Protein AF-A0A372DKS6-F1 (afdb_monomer)

Foldseek 3Di:
DAWQDWDQDQVVQVVLCVLCVVVVFDKDKDPHDDPPDPDDDPDDPVCPDDPDDTITIDTPDPVCNVVSNVSCVVVVNDDPPPDPDDDDPDDDDDDDDDDDPPPCVVVVVVVVVVVVVVVVVVVVVVPPPDPPDPDDDPPPPPPAPPQFDFQDLLQVQQVCQVVDAAALPAEEEEDEQNFFDDPVSVVVHDDHNYYYHYNVRDDQDQHKYKYKHRWGAPDPQRWTKIWIWIARGDPGDTDIWMFTWGQDPVGIHTDDID

Structure (mmCIF, N/CA/C/O backbone):
data_AF-A0A372DKS6-F1
#
_entry.id   AF-A0A372DKS6-F1
#
loop_
_atom_site.group_PDB
_atom_site.id
_atom_site.type_symbol
_atom_site.label_atom_id
_atom_site.label_alt_id
_atom_site.label_comp_id
_atom_site.label_asym_id
_atom_site.label_entity_id
_atom_site.label_seq_id
_atom_site.pdbx_PDB_ins_code
_atom_site.Cartn_x
_atom_site.Cartn_y
_atom_site.Cartn_z
_atom_site.occupancy
_atom_site.B_iso_or_equiv
_atom_site.auth_seq_id
_atom_site.auth_comp_id
_atom_site.auth_asym_id
_atom_site.auth_atom_id
_atom_site.pdbx_PDB_model_num
ATOM 1 N N . MET A 1 1 ? -12.957 5.992 45.203 1.00 86.44 1 MET A N 1
ATOM 2 C CA . MET A 1 1 ? -13.257 5.898 43.758 1.00 86.44 1 MET A CA 1
ATOM 3 C C . MET A 1 1 ? -12.811 4.544 43.243 1.00 86.44 1 MET A C 1
ATOM 5 O O . MET A 1 1 ? -11.760 4.070 43.666 1.00 86.44 1 MET A O 1
ATOM 9 N N . ARG A 1 2 ? -13.591 3.900 42.375 1.00 90.94 2 ARG A N 1
ATOM 10 C CA . ARG A 1 2 ? -13.260 2.580 41.811 1.00 90.94 2 ARG A CA 1
ATOM 11 C C . ARG A 1 2 ? -13.420 2.609 40.296 1.00 90.94 2 ARG A C 1
ATOM 13 O O . ARG A 1 2 ? -14.423 3.121 39.806 1.00 90.94 2 ARG A O 1
ATOM 20 N N . GLN A 1 3 ? -12.450 2.055 39.575 1.00 91.75 3 GLN A N 1
ATOM 21 C CA . GLN A 1 3 ? -12.531 1.910 38.125 1.00 91.75 3 GLN A CA 1
ATOM 22 C C . GLN A 1 3 ? -13.618 0.891 37.771 1.00 91.75 3 GLN A C 1
ATOM 24 O O . GLN A 1 3 ? -13.712 -0.179 38.387 1.00 91.75 3 GLN A O 1
ATOM 29 N N . VAL A 1 4 ? -14.449 1.236 36.791 1.00 91.50 4 VAL A N 1
ATOM 30 C CA . VAL A 1 4 ? -15.531 0.367 36.297 1.00 91.50 4 VAL A CA 1
ATOM 31 C C . VAL A 1 4 ? -15.379 0.010 34.826 1.00 91.50 4 VAL A C 1
ATOM 33 O O . VAL A 1 4 ? -15.839 -1.056 34.431 1.00 91.50 4 VAL A O 1
ATOM 36 N N . PHE A 1 5 ? -14.710 0.855 34.040 1.00 92.25 5 PHE A N 1
ATOM 37 C CA . PHE A 1 5 ? -14.512 0.648 32.609 1.00 92.25 5 PHE A CA 1
ATOM 38 C C . PHE A 1 5 ? -13.253 1.384 32.130 1.00 92.25 5 PHE A C 1
ATOM 40 O O . PHE A 1 5 ? -12.990 2.502 32.576 1.00 92.25 5 PHE A O 1
ATOM 47 N N . SER A 1 6 ? -12.488 0.785 31.220 1.00 90.31 6 SER A N 1
ATOM 48 C CA . SER A 1 6 ? -11.415 1.442 30.462 1.00 90.31 6 SER A CA 1
ATOM 49 C C . SER A 1 6 ? -11.492 1.032 29.004 1.00 90.31 6 SER A C 1
ATOM 51 O O . SER A 1 6 ? -11.957 -0.057 28.674 1.00 90.31 6 SER A O 1
ATOM 53 N N . SER A 1 7 ? -11.072 1.932 28.124 1.00 86.38 7 SER A N 1
ATOM 54 C CA . SER A 1 7 ? -11.034 1.666 26.694 1.00 86.38 7 SER A CA 1
ATOM 55 C C . SER A 1 7 ? -9.955 2.524 26.042 1.00 86.38 7 SER A C 1
ATOM 57 O O . SER A 1 7 ? -9.829 3.704 26.379 1.00 86.38 7 SER A O 1
ATOM 59 N N . PRO A 1 8 ? -9.242 1.990 25.035 1.00 83.44 8 PRO A N 1
ATOM 60 C CA . PRO A 1 8 ? -8.267 2.759 24.269 1.00 83.44 8 PRO A CA 1
ATOM 61 C C . PRO A 1 8 ? -8.917 3.885 23.451 1.00 83.44 8 PRO A C 1
ATOM 63 O O . PRO A 1 8 ? -8.227 4.810 23.026 1.00 83.44 8 PRO A O 1
ATOM 66 N N . ARG A 1 9 ? -10.232 3.808 23.200 1.00 83.69 9 ARG A N 1
ATOM 67 C CA . ARG A 1 9 ? -11.019 4.870 22.561 1.00 83.69 9 ARG A CA 1
ATOM 68 C C . ARG A 1 9 ? -11.713 5.717 23.615 1.00 83.69 9 ARG A C 1
ATOM 70 O O . ARG A 1 9 ? -12.542 5.198 24.370 1.00 83.69 9 ARG A O 1
ATOM 77 N N . LEU A 1 10 ? -11.389 7.007 23.633 1.00 87.19 10 LEU A N 1
ATOM 78 C CA . LEU A 1 10 ? -11.923 7.974 24.587 1.00 87.19 10 LEU A CA 1
ATOM 79 C C . LEU A 1 10 ? -13.432 8.177 24.411 1.00 87.19 10 LEU A C 1
ATOM 81 O O . LEU A 1 10 ? -14.148 8.322 25.394 1.00 87.19 10 LEU A O 1
ATOM 85 N N . GLU A 1 11 ? -13.932 8.111 23.181 1.00 88.88 11 GLU A N 1
ATOM 86 C CA . GLU A 1 11 ? -15.350 8.285 22.860 1.00 88.88 11 GLU A CA 1
ATOM 87 C C . GLU A 1 11 ? -16.212 7.224 23.553 1.00 88.88 11 GLU A C 1
ATOM 89 O O . GLU A 1 11 ? -17.315 7.510 24.012 1.00 88.88 11 GLU A O 1
ATOM 94 N N . ASN A 1 12 ? -15.692 5.999 23.682 1.00 91.12 12 ASN A N 1
ATOM 95 C CA . ASN A 1 12 ? -16.377 4.929 24.404 1.00 91.12 12 ASN A CA 1
ATOM 96 C C . ASN A 1 12 ? -16.450 5.245 25.903 1.00 91.12 12 ASN A C 1
ATOM 98 O O . ASN A 1 12 ? -17.491 5.065 26.524 1.00 91.12 12 ASN A O 1
ATOM 102 N N . VAL A 1 13 ? -15.354 5.747 26.478 1.00 92.44 13 VAL A N 1
ATOM 103 C CA . VAL A 1 13 ? -15.269 6.147 27.891 1.00 92.44 13 VAL A CA 1
ATOM 104 C C . VAL A 1 13 ? -16.220 7.312 28.184 1.00 92.44 13 VAL A C 1
ATOM 106 O O . VAL A 1 13 ? -16.908 7.293 29.200 1.00 92.44 13 VAL A O 1
ATOM 109 N N . GLU A 1 14 ? -16.323 8.283 27.274 1.00 92.75 14 GLU A N 1
ATOM 110 C CA . GLU A 1 14 ? -17.268 9.404 27.363 1.00 92.75 14 GLU A CA 1
ATOM 111 C C . GLU A 1 14 ? -18.725 8.926 27.309 1.00 92.75 14 GLU A C 1
ATOM 113 O O . GLU A 1 14 ? -19.521 9.307 28.166 1.00 92.75 14 GLU A O 1
ATOM 118 N N . ARG A 1 15 ? -19.067 8.028 26.374 1.00 94.12 15 ARG A N 1
ATOM 119 C CA . ARG A 1 15 ? -20.415 7.437 26.289 1.00 94.12 15 ARG A CA 1
ATOM 120 C C . ARG A 1 15 ? -20.783 6.647 27.540 1.00 94.12 15 ARG A C 1
ATOM 122 O O . ARG A 1 15 ? -21.906 6.750 28.016 1.00 94.12 15 ARG A O 1
ATOM 129 N N . VAL A 1 16 ? -19.842 5.886 28.098 1.00 94.25 16 VAL A N 1
ATOM 130 C CA . VAL A 1 16 ? -20.065 5.145 29.348 1.00 94.25 16 VAL A CA 1
ATOM 131 C C . VAL A 1 16 ? -20.262 6.093 30.528 1.00 94.25 16 VAL A C 1
ATOM 133 O O . VAL A 1 16 ? -21.147 5.870 31.350 1.00 94.25 16 VAL A O 1
ATOM 136 N N . ALA A 1 17 ? -19.467 7.159 30.617 1.00 94.88 17 ALA A N 1
ATOM 137 C CA . ALA A 1 17 ? -19.634 8.164 31.660 1.00 94.88 17 ALA A CA 1
ATOM 138 C C . ALA A 1 17 ? -20.998 8.863 31.561 1.00 94.88 17 ALA A C 1
ATOM 140 O O . ALA A 1 17 ? -21.645 9.058 32.589 1.00 94.88 17 ALA A O 1
ATOM 141 N N . GLN A 1 18 ? -21.455 9.172 30.343 1.00 95.31 18 GLN A N 1
ATOM 142 C CA . GLN A 1 18 ? -22.788 9.717 30.095 1.00 95.31 18 GLN A CA 1
ATOM 143 C C . GLN A 1 18 ? -23.886 8.737 30.527 1.00 95.31 18 GLN A C 1
ATOM 145 O O . GLN A 1 18 ? -24.752 9.112 31.308 1.00 95.31 18 GLN A O 1
ATOM 150 N N . LEU A 1 19 ? -23.807 7.476 30.099 1.00 95.19 19 LEU A N 1
ATOM 151 C CA . LEU A 1 19 ? -24.778 6.432 30.438 1.00 95.19 19 LEU A CA 1
ATOM 152 C C . LEU A 1 19 ? -24.887 6.198 31.955 1.00 95.19 19 LEU A C 1
ATOM 154 O O . LEU A 1 19 ? -25.979 6.023 32.490 1.00 95.19 19 LEU A O 1
ATOM 158 N N . LEU A 1 20 ? -23.766 6.237 32.677 1.00 95.06 20 LEU A N 1
ATOM 159 C CA . LEU A 1 20 ? -23.776 6.165 34.141 1.00 95.06 20 LEU A CA 1
ATOM 160 C C . LEU A 1 20 ? -24.326 7.451 34.779 1.00 95.06 20 LEU A C 1
ATOM 162 O O . LEU A 1 20 ? -25.026 7.376 35.788 1.00 95.06 20 LEU A O 1
ATOM 166 N N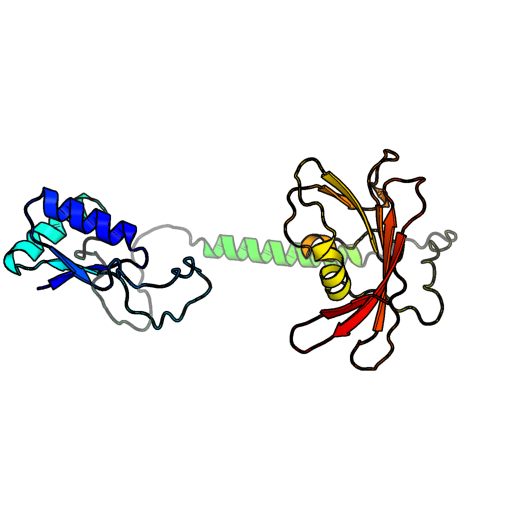 . GLY A 1 21 ? -24.053 8.614 34.185 1.00 95.12 21 GLY A N 1
ATOM 167 C CA . GLY A 1 21 ? -24.598 9.899 34.624 1.00 95.12 21 GLY A CA 1
ATOM 168 C C . GLY A 1 21 ? -26.119 9.985 34.477 1.00 95.12 21 GLY A C 1
ATOM 169 O O . GLY A 1 21 ? -26.790 10.452 35.394 1.00 95.12 21 GLY A O 1
ATOM 170 N N . GLU A 1 22 ? -26.673 9.465 33.380 1.00 95.62 22 GLU A N 1
ATOM 171 C CA . GLU A 1 22 ? -28.122 9.353 33.143 1.00 95.62 22 GLU A CA 1
ATOM 172 C C . GLU A 1 22 ? -28.809 8.466 34.193 1.00 95.62 22 GLU A C 1
ATOM 174 O O . GLU A 1 22 ? -29.936 8.737 34.600 1.00 95.62 22 GLU A O 1
ATOM 179 N N . ALA A 1 23 ? -28.103 7.459 34.711 1.00 93.44 23 ALA A N 1
ATOM 180 C CA . ALA A 1 23 ? -28.559 6.619 35.818 1.00 93.44 23 ALA A CA 1
ATOM 181 C C . ALA A 1 23 ? -28.337 7.239 37.216 1.00 93.44 23 ALA A C 1
ATOM 183 O O . ALA A 1 23 ? -28.533 6.564 38.228 1.00 93.44 23 ALA A O 1
ATOM 184 N N . GLY A 1 24 ? -27.901 8.502 37.295 1.00 94.25 24 GLY A N 1
ATOM 185 C CA . GLY A 1 24 ? -27.661 9.219 38.551 1.00 94.25 24 GLY A CA 1
ATOM 186 C C . GLY A 1 24 ? -26.361 8.842 39.269 1.00 94.25 24 GLY A C 1
ATOM 187 O O . GLY A 1 24 ? -26.180 9.204 40.432 1.00 94.25 24 GLY A O 1
ATOM 188 N N . ILE A 1 25 ? -25.443 8.130 38.608 1.00 95.56 25 ILE A N 1
ATOM 189 C CA . ILE A 1 25 ? -24.174 7.689 39.198 1.00 95.56 25 ILE A CA 1
ATOM 190 C C . ILE A 1 25 ? -23.085 8.721 38.908 1.00 95.56 25 ILE A C 1
ATOM 192 O O . ILE A 1 25 ? -22.762 9.019 37.757 1.00 95.56 25 ILE A O 1
ATOM 196 N N . GLN A 1 26 ? -22.451 9.235 39.963 1.00 94.25 26 GLN A N 1
ATOM 197 C CA . GLN A 1 26 ? -21.369 10.206 39.812 1.00 94.25 26 GLN A CA 1
ATOM 198 C C . GLN A 1 26 ? -20.072 9.535 39.347 1.00 94.25 26 GLN A C 1
ATOM 200 O O . GLN A 1 26 ? -19.512 8.669 40.032 1.00 94.25 26 GLN A O 1
ATOM 205 N N . THR A 1 27 ? -19.551 9.987 38.205 1.00 95.62 27 THR A N 1
ATOM 206 C CA . THR A 1 27 ? -18.338 9.444 37.584 1.00 95.62 27 THR A CA 1
ATOM 207 C C . THR A 1 27 ? -17.251 10.502 37.383 1.00 95.62 27 THR A C 1
ATOM 209 O O . THR A 1 27 ? -17.495 11.707 37.401 1.00 95.62 27 THR A O 1
ATOM 212 N N . ARG A 1 28 ? -16.008 10.044 37.221 1.00 93.31 28 ARG A N 1
ATOM 213 C CA . ARG A 1 28 ? -14.834 10.842 36.857 1.00 93.31 28 ARG A CA 1
ATOM 214 C C . ARG A 1 28 ? -14.065 10.116 35.760 1.00 93.31 28 ARG A C 1
ATOM 216 O O . ARG A 1 28 ? -13.759 8.934 35.904 1.00 93.31 28 ARG A O 1
ATOM 223 N N . ILE A 1 29 ? -13.716 10.837 34.700 1.00 92.62 29 ILE A N 1
ATOM 224 C CA . ILE A 1 29 ? -12.889 10.322 33.606 1.00 92.62 29 ILE A CA 1
ATOM 225 C C . ILE A 1 29 ? -11.421 10.663 33.886 1.00 92.62 29 ILE A C 1
ATOM 227 O O . ILE A 1 29 ? -11.092 11.818 34.157 1.00 92.62 29 ILE A O 1
ATOM 231 N N . THR A 1 30 ? -10.533 9.674 33.806 1.00 90.19 30 THR A N 1
ATOM 232 C CA . THR A 1 30 ? -9.072 9.869 33.806 1.00 90.19 30 THR A CA 1
ATOM 233 C C . THR A 1 30 ? -8.518 9.705 32.398 1.00 90.19 30 THR A C 1
ATOM 235 O O . THR A 1 30 ? -9.065 8.925 31.621 1.00 90.19 30 THR A O 1
ATOM 238 N N . HIS A 1 31 ? -7.438 10.427 32.078 1.00 85.50 31 HIS A N 1
ATOM 239 C CA . HIS A 1 31 ? -6.858 10.493 30.724 1.00 85.50 31 HIS A CA 1
ATOM 240 C C . HIS A 1 31 ? -7.898 10.906 29.658 1.00 85.50 31 HIS A C 1
ATOM 242 O O . HIS A 1 31 ? -7.925 10.394 28.543 1.00 85.50 31 HIS A O 1
ATOM 248 N N . GLY A 1 32 ? -8.790 11.833 30.041 1.00 78.06 32 GLY A N 1
ATOM 249 C CA . GLY A 1 32 ? -9.829 12.403 29.181 1.00 78.06 32 GLY A CA 1
ATOM 250 C C . GLY A 1 32 ? -9.303 13.432 28.173 1.00 78.06 32 GLY A C 1
ATOM 251 O O . GLY A 1 32 ? -8.099 13.543 27.930 1.00 78.06 32 GLY A O 1
ATOM 252 N N . ARG A 1 33 ? -10.197 14.235 27.577 1.00 76.12 33 ARG A N 1
ATOM 253 C CA . ARG A 1 33 ? -9.788 15.328 26.675 1.00 76.12 33 ARG A CA 1
ATOM 254 C C . ARG A 1 33 ? -8.941 16.348 27.442 1.00 76.12 33 ARG A C 1
ATOM 256 O O . ARG A 1 33 ? -9.466 17.139 28.215 1.00 76.12 33 ARG A O 1
ATOM 263 N N . SER A 1 34 ? -7.631 16.347 27.205 1.00 70.94 34 SER A N 1
ATOM 264 C CA . SER A 1 34 ? -6.764 17.444 27.633 1.00 70.94 34 SER A CA 1
ATOM 265 C C . SER A 1 34 ? -6.996 18.658 26.734 1.00 70.94 34 SER A C 1
ATOM 267 O O . SER A 1 34 ? -6.920 18.545 25.511 1.00 70.94 34 SER A O 1
ATOM 269 N N . TYR A 1 35 ? -7.234 19.822 27.343 1.00 65.12 35 TYR A N 1
ATOM 270 C CA . TYR A 1 35 ? -7.362 21.115 26.656 1.00 65.12 35 TYR A CA 1
ATOM 271 C C . TYR A 1 35 ? -6.083 21.519 25.890 1.00 65.12 35 TYR A C 1
ATOM 273 O O . TYR A 1 35 ? -6.145 22.327 24.970 1.00 65.12 35 TYR A O 1
ATOM 281 N N . ARG A 1 36 ? -4.923 20.929 26.225 1.00 57.28 36 ARG A N 1
ATOM 282 C CA . ARG A 1 36 ? -3.628 21.159 25.552 1.00 57.28 36 ARG A CA 1
ATOM 283 C C . ARG A 1 36 ? -3.025 19.892 24.917 1.00 57.28 36 ARG A C 1
ATOM 285 O O . ARG A 1 36 ? -1.809 19.778 24.804 1.00 57.28 36 ARG A O 1
ATOM 292 N N . GLY A 1 37 ? -3.844 18.908 24.548 1.00 59.41 37 GLY A N 1
ATOM 293 C CA . GLY A 1 37 ? -3.362 17.635 24.002 1.00 59.41 37 GLY A CA 1
ATOM 294 C C . GLY A 1 37 ? -3.140 17.680 22.491 1.00 59.41 37 GLY A C 1
ATOM 295 O O . GLY A 1 37 ? -4.085 17.922 21.742 1.00 59.41 37 GLY A O 1
ATOM 296 N N . GLY A 1 38 ? -1.906 17.421 22.054 1.00 55.56 38 GLY A N 1
ATOM 297 C CA . GLY A 1 38 ? -1.536 17.271 20.647 1.00 55.56 38 GLY A CA 1
ATOM 298 C C . GLY A 1 38 ? -2.367 16.220 19.901 1.00 55.56 38 GLY A C 1
ATOM 299 O O . GLY A 1 38 ? -3.037 15.374 20.495 1.00 55.56 38 GLY A O 1
ATOM 300 N N . ARG A 1 39 ? -2.331 16.314 18.566 1.00 56.00 39 ARG A N 1
ATOM 301 C CA . ARG A 1 39 ? -3.010 15.432 17.606 1.00 56.00 39 ARG A CA 1
ATOM 302 C C . ARG A 1 39 ? -2.841 13.966 18.029 1.00 56.00 39 ARG A C 1
ATOM 304 O O . ARG A 1 39 ? -1.739 13.434 17.962 1.00 56.00 39 ARG A O 1
ATOM 311 N N . ARG A 1 40 ? -3.925 13.336 18.491 1.00 62.00 40 ARG A N 1
ATOM 312 C CA . ARG A 1 40 ? -3.901 11.939 18.950 1.00 62.00 40 ARG A CA 1
ATOM 313 C C . ARG A 1 40 ? -3.493 11.065 17.767 1.00 62.00 40 ARG A C 1
ATOM 315 O O . ARG A 1 40 ? -4.058 11.226 16.682 1.00 62.00 40 ARG A O 1
ATOM 322 N N . SER A 1 41 ? -2.507 10.192 17.952 1.00 61.16 41 SER A N 1
ATOM 323 C CA . SER A 1 41 ? -2.159 9.215 16.926 1.00 61.16 41 SER A CA 1
ATOM 324 C C . SER A 1 41 ? -3.376 8.320 16.674 1.00 61.16 41 SER A C 1
ATOM 326 O O . SER A 1 41 ? -4.099 7.935 17.597 1.00 61.16 41 SER A O 1
ATOM 328 N N . ASN A 1 42 ? -3.671 8.051 15.402 1.00 62.06 42 ASN A N 1
ATOM 329 C CA . ASN A 1 42 ? -4.772 7.164 15.045 1.00 62.06 42 ASN A CA 1
ATOM 330 C C . ASN A 1 42 ? -4.515 5.777 15.650 1.00 62.06 42 ASN A C 1
ATOM 332 O O . ASN A 1 42 ? -3.394 5.274 15.600 1.00 62.06 42 ASN A O 1
ATOM 336 N N . PHE A 1 43 ? -5.561 5.165 16.212 1.00 62.50 43 PHE A N 1
ATOM 337 C CA . PHE A 1 43 ? -5.514 3.814 16.770 1.00 62.50 43 PHE A CA 1
ATOM 338 C C . PHE A 1 43 ? -4.909 2.840 15.739 1.00 62.50 43 PHE A C 1
ATOM 340 O O . PHE A 1 43 ? -5.519 2.585 14.702 1.00 62.50 43 PHE A O 1
ATOM 347 N N . SER A 1 44 ? -3.718 2.303 16.019 1.00 59.72 44 SER A N 1
ATOM 348 C CA . SER A 1 44 ? -3.042 1.311 15.177 1.00 59.72 44 SER A CA 1
ATOM 349 C C . SER A 1 44 ? -2.998 -0.036 15.890 1.00 59.72 44 SER A C 1
ATOM 351 O O . SER A 1 44 ? -2.530 -0.128 17.021 1.00 59.72 44 SER A O 1
ATOM 353 N N . TYR A 1 45 ? -3.449 -1.095 15.215 1.00 60.62 45 TYR A N 1
ATOM 354 C CA . TYR A 1 45 ? -3.357 -2.476 15.710 1.00 60.62 45 TYR A CA 1
ATOM 355 C C . TYR A 1 45 ? -1.926 -3.041 15.671 1.00 60.62 45 TYR A C 1
ATOM 357 O O . TYR A 1 45 ? -1.683 -4.114 16.213 1.00 60.62 45 TYR A O 1
ATOM 365 N N . ARG A 1 46 ? -0.976 -2.348 15.021 1.00 59.12 46 ARG A N 1
ATOM 366 C CA . ARG A 1 46 ? 0.428 -2.791 14.921 1.00 59.12 46 ARG A CA 1
ATOM 367 C C . ARG A 1 46 ? 1.294 -2.317 16.091 1.00 59.12 46 ARG A C 1
ATOM 369 O O . ARG A 1 46 ? 2.443 -2.730 16.185 1.00 59.12 46 ARG A O 1
ATOM 376 N N . ASP A 1 47 ? 0.749 -1.470 16.961 1.00 62.16 47 ASP A N 1
ATOM 377 C CA . ASP A 1 47 ? 1.464 -0.885 18.090 1.00 62.16 47 ASP A CA 1
ATOM 378 C C . ASP A 1 47 ? 1.074 -1.613 19.386 1.00 62.16 47 ASP A C 1
ATOM 380 O O . ASP A 1 47 ? 0.128 -1.247 20.086 1.00 62.16 47 ASP A O 1
ATOM 384 N N . ALA A 1 48 ? 1.742 -2.742 19.641 1.00 55.69 48 ALA A N 1
ATOM 385 C CA . ALA A 1 48 ? 1.442 -3.637 20.761 1.00 55.69 48 ALA A CA 1
ATOM 386 C C . ALA A 1 48 ? 2.020 -3.156 22.108 1.00 55.69 48 ALA A C 1
ATOM 388 O O . ALA A 1 48 ? 1.732 -3.755 23.142 1.00 55.69 48 ALA A O 1
ATOM 389 N N . ALA A 1 49 ? 2.816 -2.083 22.115 1.00 55.62 49 ALA A N 1
ATOM 390 C CA . ALA A 1 49 ? 3.473 -1.552 23.305 1.00 55.62 49 ALA A CA 1
ATOM 391 C C . ALA A 1 49 ? 3.020 -0.110 23.565 1.00 55.62 49 ALA A C 1
ATOM 393 O O . ALA A 1 49 ? 3.768 0.847 23.376 1.00 55.62 49 ALA A O 1
ATOM 394 N N . ARG A 1 50 ? 1.766 0.060 24.003 1.00 59.06 50 ARG A N 1
ATOM 395 C CA . ARG A 1 50 ? 1.300 1.372 24.466 1.00 59.06 50 ARG A CA 1
ATOM 396 C C . ARG A 1 50 ? 2.001 1.732 25.774 1.00 59.06 50 ARG A C 1
ATOM 398 O O . ARG A 1 50 ? 1.723 1.138 26.809 1.00 59.06 50 ARG A O 1
ATOM 405 N N . THR A 1 51 ? 2.874 2.733 25.7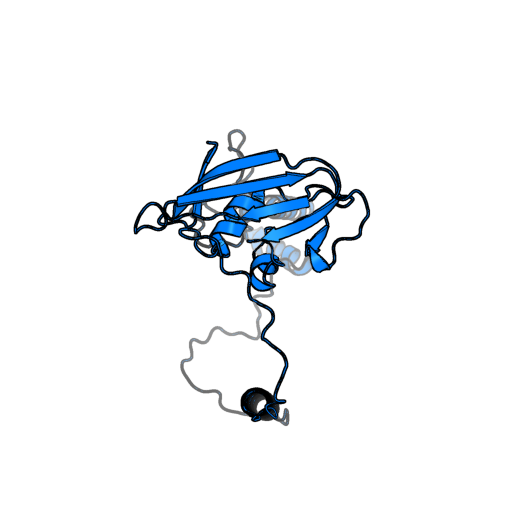22 1.00 61.50 51 THR A N 1
ATOM 406 C CA . THR A 1 51 ? 3.463 3.368 26.916 1.00 61.50 51 THR A CA 1
ATOM 407 C C . THR A 1 51 ? 2.505 4.390 27.547 1.00 61.50 51 THR A C 1
ATOM 409 O O . THR A 1 51 ? 2.676 4.780 28.699 1.00 61.50 51 THR A O 1
ATOM 412 N N . GLU A 1 52 ? 1.477 4.831 26.813 1.00 69.25 52 GLU A N 1
ATOM 413 C CA . GLU A 1 52 ? 0.521 5.831 27.293 1.00 69.25 52 GLU A CA 1
ATOM 414 C C . GLU A 1 52 ? -0.593 5.214 28.161 1.00 69.25 52 GLU A C 1
ATOM 416 O O . GLU A 1 52 ? -1.143 4.167 27.809 1.00 69.25 52 GLU A O 1
ATOM 421 N N . PRO A 1 53 ? -0.973 5.869 29.274 1.00 75.44 53 PRO A N 1
ATOM 422 C CA . PRO A 1 53 ? -2.029 5.381 30.151 1.00 75.44 53 PRO A CA 1
ATOM 423 C C . PRO A 1 53 ? -3.417 5.473 29.497 1.00 75.44 53 PRO A C 1
ATOM 425 O O . PRO A 1 53 ? -3.792 6.497 28.922 1.00 75.44 53 PRO A O 1
ATOM 428 N N . GLU A 1 54 ? -4.206 4.400 29.610 1.00 84.06 54 GLU A N 1
ATOM 429 C CA . GLU A 1 54 ? -5.521 4.310 28.971 1.00 84.06 54 GLU A CA 1
ATOM 430 C C . GLU A 1 54 ? -6.583 5.220 29.629 1.00 84.06 54 GLU A C 1
ATOM 432 O O . GLU A 1 54 ? -6.629 5.367 30.862 1.00 84.06 54 GLU A O 1
ATOM 437 N N . PRO A 1 55 ? -7.497 5.799 28.826 1.00 89.31 55 PRO A N 1
ATOM 438 C CA . PRO A 1 55 ? -8.703 6.441 29.330 1.00 89.31 55 PRO A CA 1
ATOM 439 C C . PRO A 1 55 ? -9.584 5.478 30.131 1.00 89.31 55 PRO A C 1
ATOM 441 O O . PRO A 1 55 ? -9.844 4.342 29.724 1.00 89.31 55 PRO A O 1
ATOM 444 N N . ALA A 1 56 ? -10.084 5.949 31.274 1.00 92.62 56 ALA A N 1
ATOM 445 C CA . ALA A 1 56 ? -10.894 5.134 32.175 1.00 92.62 56 ALA A CA 1
ATOM 446 C C . ALA A 1 56 ? -11.976 5.940 32.903 1.00 92.62 56 ALA A C 1
ATOM 448 O O . ALA A 1 56 ? -11.788 7.117 33.222 1.00 92.62 56 ALA A O 1
ATOM 449 N N . VAL A 1 57 ? -13.097 5.273 33.198 1.00 94.69 57 VAL A N 1
ATOM 450 C CA . VAL A 1 57 ? -14.198 5.792 34.019 1.00 94.69 57 VAL A CA 1
ATOM 451 C C . VAL A 1 57 ? -14.092 5.239 35.435 1.00 94.69 57 VAL A C 1
ATOM 453 O O . VAL A 1 57 ? -14.058 4.023 35.663 1.00 94.69 57 VAL A O 1
ATOM 456 N N . TRP A 1 58 ? -14.108 6.156 36.395 1.00 95.12 58 TRP A N 1
ATOM 457 C CA . TRP A 1 58 ? -14.099 5.880 37.823 1.00 95.12 58 TRP A CA 1
ATOM 458 C C . TRP A 1 58 ? -15.410 6.334 38.440 1.00 95.12 58 TRP A C 1
ATOM 460 O O . TRP A 1 58 ? -15.853 7.455 38.207 1.00 95.12 58 TRP A O 1
ATOM 470 N N . VAL A 1 59 ? -16.007 5.499 39.281 1.00 95.50 59 VAL A N 1
ATOM 471 C CA . VAL A 1 59 ? -17.154 5.907 40.097 1.00 95.50 59 VAL A CA 1
ATOM 472 C C . VAL A 1 59 ? -16.632 6.617 41.342 1.00 95.50 59 VAL A C 1
ATOM 474 O O . VAL A 1 59 ? -15.692 6.133 41.986 1.00 95.50 59 VAL A O 1
ATOM 477 N N . ILE A 1 60 ? -17.202 7.781 41.662 1.00 94.69 60 ILE A N 1
ATOM 478 C CA . ILE A 1 60 ? -16.755 8.612 42.789 1.00 94.69 60 ILE A CA 1
ATOM 479 C C . ILE A 1 60 ? -17.074 7.908 44.112 1.00 94.69 60 ILE A C 1
ATOM 481 O O . ILE A 1 60 ? -16.169 7.657 44.918 1.00 94.69 60 ILE A O 1
ATOM 485 N N . ARG A 1 61 ? -18.348 7.542 44.273 1.00 92.81 61 ARG A N 1
ATOM 486 C CA . ARG A 1 61 ? -18.930 6.840 45.419 1.00 92.81 61 ARG A CA 1
ATOM 487 C C . ARG A 1 61 ? -18.698 5.335 45.291 1.00 92.81 61 ARG A C 1
ATOM 489 O O . ARG A 1 61 ? -18.910 4.754 44.232 1.00 92.81 61 ARG A O 1
ATOM 496 N N . SER A 1 62 ? -18.197 4.688 46.338 1.00 88.56 62 SER A N 1
ATOM 497 C CA . SER A 1 62 ? -17.846 3.259 46.239 1.00 88.56 62 SER A CA 1
ATOM 498 C C . SER A 1 62 ? -19.089 2.365 46.274 1.00 88.56 62 SER A C 1
ATOM 500 O O . SER A 1 62 ? -19.095 1.296 45.672 1.00 88.56 62 SER A O 1
ATOM 502 N N . GLU A 1 63 ? -20.145 2.833 46.933 1.00 92.38 63 GLU A N 1
ATOM 503 C CA . GLU A 1 63 ? -21.462 2.211 47.042 1.00 92.38 63 GLU A CA 1
ATOM 504 C C . GLU A 1 63 ? -22.191 2.082 45.698 1.00 92.38 63 GLU A C 1
ATOM 506 O O . GLU A 1 63 ? -22.939 1.128 45.507 1.00 92.38 63 GLU A O 1
ATOM 511 N N . ASP A 1 64 ? -21.912 2.967 44.737 1.00 94.44 64 ASP A N 1
ATOM 512 C CA . ASP A 1 64 ? -22.547 2.951 43.413 1.00 94.44 64 ASP A CA 1
ATOM 513 C C . ASP A 1 64 ? -21.872 1.953 42.454 1.00 94.44 64 ASP A C 1
ATOM 515 O O . ASP A 1 64 ? -22.368 1.679 41.360 1.00 94.44 64 ASP A O 1
ATOM 519 N N . GLN A 1 65 ? -20.739 1.360 42.847 1.00 91.81 65 GLN A N 1
ATOM 520 C CA . GLN A 1 65 ? -19.980 0.440 42.000 1.00 91.81 65 GLN A CA 1
ATOM 521 C C . GLN A 1 65 ? -20.783 -0.808 41.567 1.00 91.81 65 GLN A C 1
ATOM 523 O O . GLN A 1 65 ? -20.720 -1.156 40.382 1.00 91.81 65 GLN A O 1
ATOM 528 N N . PRO A 1 66 ? -21.538 -1.505 42.444 1.00 92.88 66 PRO A N 1
ATOM 529 C CA . PRO A 1 66 ? -22.331 -2.665 42.036 1.00 92.88 66 PRO A CA 1
ATOM 530 C C . PRO A 1 66 ? -23.457 -2.284 41.070 1.00 92.88 66 PRO A C 1
ATOM 532 O O . PRO A 1 66 ? -23.714 -3.017 40.113 1.00 92.88 66 PRO A O 1
ATOM 535 N N . ALA A 1 67 ? -24.088 -1.124 41.287 1.00 92.50 67 ALA A N 1
ATOM 536 C CA . ALA A 1 67 ? -25.122 -0.587 40.408 1.00 92.50 67 ALA A CA 1
ATOM 537 C C . ALA A 1 67 ? -24.546 -0.238 39.027 1.00 92.50 67 ALA A C 1
ATOM 539 O O . ALA A 1 67 ? -25.076 -0.697 38.017 1.00 92.50 67 ALA A O 1
ATOM 540 N N . ALA A 1 68 ? -23.403 0.454 38.981 1.00 93.56 68 ALA A N 1
ATOM 541 C CA . ALA A 1 68 ? -22.693 0.764 37.742 1.00 93.56 68 ALA A CA 1
ATOM 542 C C . ALA A 1 68 ? -22.326 -0.510 36.965 1.00 93.56 68 ALA A C 1
ATOM 544 O O . ALA A 1 68 ? -22.587 -0.616 35.771 1.00 93.56 68 ALA A O 1
ATOM 545 N N . ARG A 1 69 ? -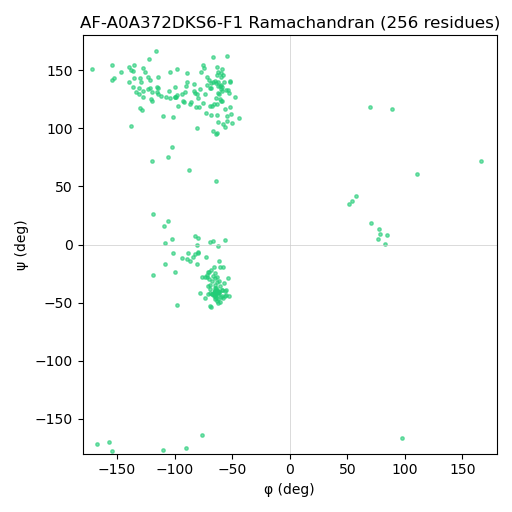21.785 -1.530 37.644 1.00 91.75 69 ARG A N 1
ATOM 546 C CA . ARG A 1 69 ? -21.456 -2.823 37.019 1.00 91.75 69 ARG A CA 1
ATOM 547 C C . ARG A 1 69 ? -22.682 -3.603 36.554 1.00 91.75 69 ARG A C 1
ATOM 549 O O . ARG A 1 69 ? -22.543 -4.443 35.673 1.00 91.75 69 ARG A O 1
ATOM 556 N N . ARG A 1 70 ? -23.851 -3.412 37.168 1.00 92.75 70 ARG A N 1
ATOM 557 C CA . ARG A 1 70 ? -25.107 -4.005 36.690 1.00 92.75 70 ARG A CA 1
ATOM 558 C C . ARG A 1 70 ? -25.527 -3.348 35.382 1.00 92.75 70 ARG A C 1
ATOM 560 O O . ARG A 1 70 ? -25.620 -4.048 34.389 1.00 92.75 70 ARG A O 1
ATOM 567 N N . ILE A 1 71 ? -25.608 -2.021 35.366 1.00 93.62 71 ILE A N 1
ATOM 568 C CA . ILE A 1 71 ? -25.958 -1.241 34.173 1.00 93.62 71 ILE A CA 1
ATOM 569 C C . ILE A 1 71 ? -25.013 -1.559 33.002 1.00 93.62 71 ILE A C 1
ATOM 571 O O . ILE A 1 71 ? -25.459 -1.776 31.881 1.00 93.62 71 ILE A O 1
ATOM 575 N N . LEU A 1 72 ? -23.703 -1.652 33.256 1.00 92.56 72 LEU A N 1
ATOM 576 C CA . LEU A 1 72 ? -22.731 -1.983 32.210 1.00 92.56 72 LEU A CA 1
ATOM 577 C C . LEU A 1 72 ? -22.867 -3.419 31.682 1.00 92.56 72 LEU A C 1
ATOM 579 O O . LEU A 1 72 ? -22.591 -3.652 30.510 1.00 92.56 72 LEU A O 1
ATOM 583 N N . ARG A 1 73 ? -23.296 -4.377 32.513 1.00 90.62 73 ARG A N 1
ATOM 584 C CA . ARG A 1 73 ? -23.610 -5.743 32.059 1.00 90.62 73 ARG A CA 1
ATOM 585 C C . ARG A 1 73 ? -24.888 -5.770 31.230 1.00 90.62 73 ARG A C 1
ATOM 587 O O . ARG A 1 73 ? -24.899 -6.400 30.182 1.00 90.62 73 ARG A O 1
ATOM 594 N N . ASP A 1 74 ? -25.917 -5.049 31.665 1.00 89.12 74 ASP A N 1
ATOM 595 C CA . ASP A 1 74 ? -27.192 -4.952 30.948 1.00 89.12 74 ASP A CA 1
ATOM 596 C C . ASP A 1 74 ? -27.002 -4.296 29.565 1.00 89.12 74 ASP A C 1
ATOM 598 O O . ASP A 1 74 ? -27.653 -4.675 28.596 1.00 89.12 74 ASP A O 1
ATOM 602 N N . ALA A 1 75 ? -26.039 -3.374 29.447 1.00 88.38 75 ALA A N 1
ATOM 603 C CA . ALA A 1 75 ? -25.615 -2.762 28.186 1.00 88.38 75 ALA A CA 1
ATOM 604 C C . ALA A 1 75 ? -24.648 -3.627 27.342 1.00 88.38 75 ALA A C 1
ATOM 606 O O . ALA A 1 75 ? -24.210 -3.184 26.281 1.00 88.38 75 ALA A O 1
ATOM 607 N N . GLY A 1 76 ? -24.266 -4.825 27.804 1.00 88.31 76 GLY A N 1
ATOM 608 C CA . GLY A 1 76 ? -23.330 -5.718 27.105 1.00 88.31 76 GLY A CA 1
ATOM 609 C C . GLY A 1 76 ? -21.870 -5.243 27.086 1.00 88.31 76 GLY A C 1
ATOM 610 O O . GLY A 1 76 ? -21.086 -5.699 26.261 1.00 88.31 76 GLY A O 1
ATOM 611 N N . LEU A 1 77 ? -21.490 -4.315 27.971 1.00 86.44 77 LEU A N 1
ATOM 612 C CA . LEU A 1 77 ? -20.147 -3.717 28.036 1.00 86.44 77 LEU A CA 1
ATOM 613 C C . LEU A 1 77 ? -19.202 -4.423 29.020 1.00 86.44 77 LEU A C 1
ATOM 615 O O . LEU A 1 77 ? -18.004 -4.141 29.027 1.00 86.44 77 LEU A O 1
ATOM 619 N N . LEU A 1 78 ? -19.725 -5.312 29.867 1.00 81.88 78 LEU A N 1
ATOM 620 C CA . LEU A 1 78 ? -18.946 -6.151 30.775 1.00 81.88 78 LEU A CA 1
ATOM 621 C C . LEU A 1 78 ? -19.404 -7.601 30.657 1.00 81.88 78 LEU A C 1
ATOM 623 O O . LEU A 1 78 ? -20.589 -7.884 30.832 1.00 81.88 78 LEU A O 1
ATOM 627 N N . ASP A 1 79 ? -18.454 -8.515 30.474 1.00 58.94 79 ASP A N 1
ATOM 628 C CA . ASP A 1 79 ? -18.724 -9.941 30.622 1.00 58.94 79 ASP A CA 1
ATOM 629 C C . ASP A 1 79 ? -18.995 -10.278 32.090 1.00 58.94 79 ASP A C 1
ATOM 631 O O . ASP A 1 79 ? -18.351 -9.772 33.021 1.00 58.94 79 ASP A O 1
ATOM 635 N N . SER A 1 80 ? -19.984 -11.138 32.325 1.00 52.78 80 SER A N 1
ATOM 636 C CA . SER A 1 80 ? -20.289 -11.614 33.665 1.00 52.78 80 SER A CA 1
ATOM 637 C C . SER A 1 80 ? -19.098 -12.400 34.212 1.00 52.78 80 SER A C 1
ATOM 639 O O . SER A 1 80 ? -18.835 -13.521 33.793 1.00 52.78 80 SER A O 1
ATOM 641 N N . THR A 1 81 ? -18.427 -11.859 35.230 1.00 54.03 81 THR A N 1
ATOM 642 C CA . THR A 1 81 ? -17.346 -12.546 35.964 1.00 54.03 81 THR A CA 1
ATOM 643 C C . THR A 1 81 ? -17.829 -13.756 36.779 1.00 54.03 81 THR A C 1
ATOM 645 O O . THR A 1 81 ? -17.039 -14.390 37.470 1.00 54.03 81 THR A O 1
ATOM 648 N N . ARG A 1 82 ? -19.120 -14.109 36.697 1.00 53.06 82 ARG A N 1
ATOM 649 C CA . ARG A 1 82 ? -19.649 -15.421 37.085 1.00 53.06 82 ARG A CA 1
ATOM 650 C C . ARG A 1 82 ? -19.553 -16.349 35.872 1.00 53.06 82 ARG A C 1
ATOM 652 O O . ARG A 1 82 ? -20.561 -16.744 35.300 1.00 53.06 82 ARG A O 1
ATOM 659 N N . GLY A 1 83 ? -18.323 -16.606 35.447 1.00 44.88 83 GLY A N 1
ATOM 660 C CA . GLY A 1 83 ? -18.039 -17.608 34.435 1.00 44.88 83 GLY A CA 1
ATOM 661 C C . GLY A 1 83 ? -18.098 -19.011 35.037 1.00 44.88 83 GLY A C 1
ATOM 662 O O . GLY A 1 83 ? -17.669 -19.230 36.168 1.00 44.88 83 GLY A O 1
ATOM 663 N N . GLU A 1 84 ? -18.501 -19.970 34.210 1.00 44.53 84 GLU A N 1
ATOM 664 C CA . GLU A 1 84 ? -18.053 -21.372 34.252 1.00 44.53 84 GLU A CA 1
ATOM 665 C C . GLU A 1 84 ? -16.520 -21.524 34.146 1.00 44.53 84 GLU A C 1
ATOM 667 O O . GLU A 1 84 ? -15.982 -22.625 34.126 1.00 44.53 84 GLU A O 1
ATOM 672 N N . THR A 1 85 ? -15.777 -20.426 34.107 1.00 49.03 85 THR A N 1
ATOM 673 C CA . THR A 1 85 ? -14.323 -20.398 34.073 1.00 49.03 85 THR A CA 1
ATOM 674 C C . THR A 1 85 ? -13.800 -19.970 35.436 1.00 49.03 85 THR A C 1
ATOM 676 O O . THR A 1 85 ? -13.362 -18.835 35.638 1.00 49.03 85 THR A O 1
ATOM 679 N N . GLY A 1 86 ? -13.864 -20.900 36.387 1.00 41.50 86 GLY A N 1
ATOM 680 C CA . GLY A 1 86 ? -13.012 -20.851 37.564 1.00 41.50 86 GLY A CA 1
ATOM 681 C C . GLY A 1 86 ? -11.555 -20.876 37.110 1.00 41.50 86 GLY A C 1
ATOM 682 O O . GLY A 1 86 ? -11.130 -21.767 36.378 1.00 41.50 86 GLY A O 1
ATOM 683 N N . TYR A 1 87 ? -10.797 -19.865 37.510 1.00 43.44 87 TYR A N 1
ATOM 684 C CA . TYR A 1 87 ? -9.370 -19.760 37.252 1.00 43.44 87 TYR A CA 1
ATOM 685 C C . TYR A 1 87 ? -8.646 -20.920 37.950 1.00 43.44 87 TYR A C 1
ATOM 687 O O . TYR A 1 87 ? -8.341 -20.851 39.137 1.00 43.44 87 TYR A O 1
ATOM 695 N N . THR A 1 88 ? -8.373 -22.002 37.225 1.00 37.00 88 THR A N 1
ATOM 696 C CA . THR A 1 88 ? -7.423 -23.029 37.656 1.00 37.00 88 THR A CA 1
ATOM 697 C C . THR A 1 88 ? -6.192 -22.949 36.772 1.00 37.00 88 THR A C 1
ATOM 699 O O . THR A 1 88 ? -6.232 -23.321 35.600 1.00 37.00 88 THR A O 1
ATOM 702 N N . PHE A 1 89 ? -5.078 -22.501 37.351 1.00 44.44 89 PHE A N 1
ATOM 703 C CA . PHE A 1 89 ? -3.759 -22.890 36.869 1.00 44.44 89 PHE A CA 1
ATOM 704 C C . PHE A 1 89 ? -3.690 -24.420 36.930 1.00 44.44 89 PHE A C 1
ATOM 706 O O . PHE A 1 89 ? -3.589 -24.997 38.012 1.00 44.44 89 PHE A O 1
ATOM 713 N N . ARG A 1 90 ? -3.802 -25.092 35.781 1.00 36.44 90 ARG A N 1
ATOM 714 C CA . ARG A 1 90 ? -3.548 -26.529 35.683 1.00 36.44 90 ARG A CA 1
ATOM 715 C C . ARG A 1 90 ? -2.765 -26.832 34.418 1.00 36.44 90 ARG A C 1
ATOM 717 O O . ARG A 1 90 ? -3.291 -26.846 33.310 1.00 36.44 90 ARG A O 1
ATOM 724 N N . SER A 1 91 ? -1.477 -27.053 34.627 1.00 42.38 91 SER A N 1
ATOM 725 C CA . SER A 1 91 ? -0.614 -27.827 33.754 1.00 42.38 91 SER A CA 1
ATOM 726 C C . SER A 1 91 ? -1.210 -29.226 33.551 1.00 42.38 91 SER A C 1
ATOM 728 O O . SER A 1 91 ? -1.586 -29.895 34.508 1.00 42.38 91 SER A O 1
ATOM 730 N N . THR A 1 92 ? -1.237 -29.639 32.285 1.00 44.47 92 THR A N 1
ATOM 731 C CA . THR A 1 92 ? -1.290 -31.022 31.792 1.00 44.47 92 THR A CA 1
ATOM 732 C C . THR A 1 92 ? -2.591 -31.826 31.994 1.00 44.47 92 THR A C 1
ATOM 734 O O . THR A 1 92 ? -2.975 -32.215 33.091 1.00 44.47 92 THR A O 1
ATOM 737 N N . GLN A 1 93 ? -3.144 -32.188 30.828 1.00 37.44 93 GLN A N 1
ATOM 738 C CA . GLN A 1 93 ? -4.006 -33.332 30.490 1.00 37.44 93 GLN A CA 1
ATOM 739 C C . GLN A 1 93 ? -5.534 -33.182 30.641 1.00 37.44 93 GLN A C 1
ATOM 741 O O . GLN A 1 93 ? -6.046 -33.070 31.755 1.00 37.44 93 GLN A O 1
ATOM 746 N N . PRO A 1 94 ? -6.301 -33.277 29.531 1.00 39.97 94 PRO A N 1
ATOM 747 C CA . PRO A 1 94 ? -7.746 -33.410 29.607 1.00 39.97 94 PRO A CA 1
ATOM 748 C C . PRO A 1 94 ? -8.108 -34.878 29.879 1.00 39.97 94 PRO A C 1
ATOM 750 O O . PRO A 1 94 ? -7.817 -35.763 29.072 1.00 39.97 94 PRO A O 1
ATOM 753 N N . ALA A 1 95 ? -8.753 -35.133 31.018 1.00 42.56 95 ALA A N 1
ATOM 754 C CA . ALA A 1 95 ? -9.502 -36.361 31.254 1.00 42.56 95 ALA A CA 1
ATOM 755 C C . ALA A 1 95 ? -10.880 -36.238 30.585 1.00 42.56 95 ALA A C 1
ATOM 757 O O . ALA A 1 95 ? -11.570 -35.229 30.720 1.00 42.56 95 ALA A O 1
ATOM 758 N N . ALA A 1 96 ? -11.224 -37.261 29.808 1.00 49.97 96 ALA A N 1
ATOM 759 C CA . ALA A 1 96 ? -12.399 -37.344 28.956 1.00 49.97 96 ALA A CA 1
ATOM 760 C C . ALA A 1 96 ? -13.704 -37.580 29.736 1.00 49.97 96 ALA A C 1
ATOM 762 O O . ALA A 1 96 ? -13.700 -38.273 30.751 1.00 49.97 96 ALA A O 1
ATOM 763 N N . GLY A 1 97 ? -14.829 -37.110 29.177 1.00 45.28 97 GLY A N 1
ATOM 764 C CA . GLY A 1 97 ? -16.155 -37.604 29.560 1.00 45.28 97 GLY A CA 1
ATOM 765 C C . GLY A 1 97 ? -17.358 -36.770 29.102 1.00 45.28 97 GLY A C 1
ATOM 766 O O . GLY A 1 97 ? -18.000 -36.165 29.947 1.00 45.28 97 GLY A O 1
ATOM 767 N N . ALA A 1 98 ? -17.688 -36.768 27.801 1.00 40.62 98 ALA A N 1
ATOM 768 C CA . ALA A 1 98 ? -19.054 -36.606 27.251 1.00 40.62 98 ALA A CA 1
ATOM 769 C C . ALA A 1 98 ? -19.051 -36.874 25.721 1.00 40.62 98 ALA A C 1
ATOM 771 O O . ALA A 1 98 ? -18.008 -36.712 25.084 1.00 40.62 98 ALA A O 1
ATOM 772 N N . PRO A 1 99 ? -20.155 -37.359 25.116 1.00 45.09 99 PRO A N 1
ATOM 773 C CA . PRO A 1 99 ? -20.087 -38.306 24.006 1.00 45.09 99 PRO A CA 1
ATOM 774 C C . PRO A 1 99 ? -20.013 -37.670 22.608 1.00 45.09 99 PRO A C 1
ATOM 776 O O . PRO A 1 99 ? -20.641 -36.664 22.297 1.00 45.09 99 PRO A O 1
ATOM 779 N N . GLY A 1 100 ? -19.309 -38.368 21.714 1.00 50.28 100 GLY A N 1
ATOM 780 C CA . GLY A 1 100 ? -19.779 -38.564 20.342 1.00 50.28 100 GLY A CA 1
ATOM 781 C C . GLY A 1 100 ? -19.509 -37.489 19.291 1.00 50.28 100 GLY A C 1
ATOM 782 O O . GLY A 1 100 ? -19.983 -37.663 18.174 1.00 50.28 100 GLY A O 1
ATOM 783 N N . HIS A 1 101 ? -18.720 -36.443 19.541 1.00 49.16 101 HIS A N 1
ATOM 784 C CA . HIS A 1 101 ? -18.150 -35.698 18.413 1.00 49.16 101 HIS A CA 1
ATOM 785 C C . HIS A 1 101 ? -16.936 -36.467 17.903 1.00 49.16 101 HIS A C 1
ATOM 787 O O . HIS A 1 101 ? -15.862 -36.426 18.502 1.00 49.16 101 HIS A O 1
ATOM 793 N N . LYS A 1 102 ? -17.123 -37.223 16.809 1.00 57.19 102 LYS A N 1
ATOM 794 C CA . LYS A 1 102 ? -16.020 -37.817 16.041 1.00 57.19 102 LYS A CA 1
ATOM 795 C C . LYS A 1 102 ? -15.032 -36.689 15.775 1.00 57.19 102 LYS A C 1
ATOM 797 O O . LYS A 1 102 ? -15.325 -35.792 14.992 1.00 57.19 102 LYS A O 1
ATOM 802 N N . SER A 1 103 ? -13.925 -36.705 16.516 1.00 58.44 103 SER A N 1
ATOM 803 C CA . SER A 1 103 ? -12.971 -35.607 16.553 1.00 58.44 103 SER A CA 1
ATOM 804 C C . SER A 1 103 ? -12.654 -35.164 15.122 1.00 58.44 103 SER A C 1
ATOM 806 O O . SER A 1 103 ? -12.248 -36.013 14.311 1.00 58.44 103 SER A O 1
ATOM 808 N N . PRO A 1 104 ? -12.796 -33.864 14.792 1.00 60.94 104 PRO A N 1
ATOM 809 C CA . PRO A 1 104 ? -12.454 -33.354 13.470 1.00 60.94 104 PRO A CA 1
ATOM 810 C C . PRO A 1 104 ? -10.962 -33.537 13.181 1.00 60.94 104 PRO A C 1
ATOM 812 O O . PRO A 1 104 ? -10.516 -33.228 12.089 1.00 60.94 104 PRO A O 1
ATOM 815 N N . PHE A 1 105 ? -10.181 -34.086 14.116 1.00 74.19 105 PHE A N 1
ATOM 816 C CA . PHE A 1 105 ? -8.823 -34.542 13.896 1.00 74.19 105 PHE A CA 1
ATOM 817 C C . PHE A 1 105 ? -8.708 -35.576 12.772 1.00 74.19 105 PHE A C 1
ATOM 819 O O . PHE A 1 105 ? -7.786 -35.468 11.975 1.00 74.19 105 PHE A O 1
ATOM 826 N N . ARG A 1 106 ? -9.646 -36.530 12.633 1.00 75.06 106 ARG A N 1
ATOM 827 C CA . ARG A 1 106 ? -9.593 -37.491 11.510 1.00 75.06 106 ARG A CA 1
ATOM 828 C C . ARG A 1 106 ? -9.886 -36.818 10.172 1.00 75.06 106 ARG A C 1
ATOM 830 O O . ARG A 1 106 ? -9.221 -37.128 9.194 1.00 75.06 106 ARG A O 1
ATOM 837 N N . LEU A 1 107 ? -10.829 -35.871 10.151 1.00 81.56 107 LEU A N 1
ATOM 838 C CA . LEU A 1 107 ? -11.142 -35.065 8.968 1.00 81.56 107 LEU A CA 1
ATOM 839 C C . LEU A 1 107 ? -9.982 -34.129 8.611 1.00 81.56 107 LEU A C 1
ATOM 841 O O . LEU A 1 107 ? -9.606 -34.034 7.453 1.00 81.56 107 LEU A O 1
ATOM 845 N N . LYS A 1 108 ? -9.370 -33.488 9.609 1.00 80.56 108 LYS A N 1
ATOM 846 C CA . LYS A 1 108 ? -8.204 -32.615 9.458 1.00 80.56 108 LYS A CA 1
ATOM 847 C C . LYS A 1 108 ? -6.983 -33.398 8.982 1.00 80.56 108 LYS A C 1
ATOM 849 O O . LYS A 1 108 ? -6.260 -32.905 8.128 1.00 80.56 108 LYS A O 1
ATOM 854 N N . LEU A 1 109 ? -6.777 -34.618 9.478 1.00 89.50 109 LEU A N 1
ATOM 855 C CA . LEU A 1 109 ? -5.700 -35.496 9.023 1.00 89.50 109 LEU A CA 1
ATOM 856 C C . LEU A 1 109 ? -5.942 -35.986 7.589 1.00 89.50 109 LEU A C 1
ATOM 858 O O . LEU A 1 109 ? -5.016 -35.958 6.789 1.00 89.50 109 LEU A O 1
ATOM 862 N N . TRP A 1 110 ? -7.180 -36.353 7.240 1.00 91.62 110 TRP A N 1
ATOM 863 C CA . TRP A 1 110 ? -7.556 -36.686 5.861 1.00 91.62 110 TRP A CA 1
ATOM 864 C C . TRP A 1 110 ? -7.389 -35.503 4.910 1.00 91.62 110 TRP A C 1
ATOM 866 O O . TRP A 1 110 ? -6.888 -35.679 3.807 1.00 91.62 110 TRP A O 1
ATOM 876 N N . LEU A 1 111 ? -7.758 -34.299 5.347 1.00 91.44 111 LEU A N 1
ATOM 877 C CA . LEU A 1 111 ? -7.601 -33.075 4.571 1.00 91.44 111 LEU A CA 1
ATOM 878 C C . LEU A 1 111 ? -6.120 -32.743 4.358 1.00 91.44 111 LEU A C 1
ATOM 880 O O . LEU A 1 111 ? -5.717 -32.447 3.240 1.00 91.44 111 LEU A O 1
ATOM 884 N N . LEU A 1 112 ? -5.292 -32.851 5.401 1.00 92.06 112 LEU A N 1
ATOM 885 C CA . LEU A 1 112 ? -3.845 -32.660 5.283 1.00 92.06 112 LEU A CA 1
ATOM 886 C C . LEU A 1 112 ? -3.209 -33.712 4.369 1.00 92.06 112 LEU A C 1
ATOM 888 O O . LEU A 1 112 ? -2.381 -33.364 3.534 1.00 92.06 112 LEU A O 1
ATOM 892 N N . LEU A 1 113 ? -3.628 -34.975 4.471 1.00 94.38 113 LEU A N 1
ATOM 893 C CA . LEU A 1 113 ? -3.145 -36.041 3.597 1.00 94.38 113 LEU A CA 1
ATOM 894 C C . LEU A 1 113 ? -3.578 -35.808 2.144 1.00 94.38 113 LEU A C 1
ATOM 896 O O . LEU A 1 113 ? -2.760 -35.957 1.244 1.00 94.38 113 LEU A O 1
ATOM 900 N N . ALA A 1 114 ? -4.813 -35.358 1.909 1.00 92.88 114 ALA A N 1
ATOM 901 C CA . ALA A 1 114 ? -5.292 -34.983 0.582 1.00 92.88 114 ALA A CA 1
ATOM 902 C C . ALA A 1 114 ? -4.492 -33.814 -0.014 1.00 92.88 114 ALA A C 1
ATOM 904 O O . ALA A 1 114 ? -4.142 -33.861 -1.189 1.00 92.88 114 ALA A O 1
ATOM 905 N N . VAL A 1 115 ? -4.139 -32.803 0.789 1.00 93.69 115 VAL A N 1
ATOM 906 C CA . VAL A 1 115 ? -3.279 -31.688 0.355 1.00 93.69 115 VAL A CA 1
ATOM 907 C C . VAL A 1 115 ? -1.872 -32.179 0.011 1.00 93.69 115 VAL A C 1
ATOM 909 O O . VAL A 1 115 ? -1.345 -31.815 -1.035 1.00 93.69 115 VAL A O 1
ATOM 912 N N . VAL A 1 116 ? -1.274 -33.041 0.838 1.00 94.50 116 VAL A N 1
ATOM 913 C CA . VAL A 1 116 ? 0.052 -33.620 0.559 1.00 94.50 116 VAL A CA 1
ATOM 914 C C . VAL A 1 116 ? 0.029 -34.464 -0.716 1.00 94.50 116 VAL A C 1
ATOM 916 O O . VAL A 1 116 ? 0.920 -34.324 -1.548 1.00 94.50 116 VAL A O 1
ATOM 919 N N . VAL A 1 117 ? -1.001 -35.292 -0.912 1.00 93.88 117 VAL A N 1
ATOM 920 C CA . VAL A 1 117 ? -1.172 -36.088 -2.136 1.00 93.88 117 VAL A CA 1
ATOM 921 C C . VAL A 1 117 ? -1.389 -35.187 -3.349 1.00 93.88 117 VAL A C 1
ATOM 923 O O . VAL A 1 117 ? -0.789 -35.445 -4.384 1.00 93.88 117 VAL A O 1
ATOM 926 N N . ALA A 1 118 ? -2.171 -34.111 -3.235 1.00 89.00 118 ALA A N 1
ATOM 927 C CA . ALA A 1 118 ? -2.371 -33.152 -4.320 1.00 89.00 118 ALA A CA 1
ATOM 928 C C . ALA A 1 118 ? -1.069 -32.428 -4.700 1.00 89.00 118 ALA A C 1
ATOM 930 O O . ALA A 1 118 ? -0.782 -32.284 -5.885 1.00 89.00 118 ALA A O 1
ATOM 931 N N . ILE A 1 119 ? -0.251 -32.033 -3.718 1.00 90.75 119 ILE A N 1
ATOM 932 C CA . ILE A 1 119 ? 1.075 -31.442 -3.959 1.00 90.75 119 ILE A CA 1
ATOM 933 C C . ILE A 1 119 ? 2.007 -32.469 -4.611 1.00 90.75 119 ILE A C 1
ATOM 935 O O . ILE A 1 119 ? 2.691 -32.138 -5.575 1.00 90.75 119 ILE A O 1
ATOM 939 N N . ALA A 1 120 ? 2.017 -33.717 -4.136 1.00 87.50 120 ALA A N 1
ATOM 940 C CA . ALA A 1 120 ? 2.821 -34.780 -4.730 1.00 87.50 120 ALA A CA 1
ATOM 941 C C . ALA A 1 120 ? 2.392 -35.070 -6.177 1.00 87.50 120 ALA A C 1
ATOM 943 O O . ALA A 1 120 ? 3.239 -35.104 -7.061 1.00 87.50 120 ALA A O 1
ATOM 944 N N . LEU A 1 121 ? 1.090 -35.201 -6.453 1.00 85.50 121 LEU A N 1
ATOM 945 C CA . LEU A 1 121 ? 0.575 -35.398 -7.811 1.00 85.50 121 LEU A CA 1
ATOM 946 C C . LEU A 1 121 ? 0.877 -34.202 -8.715 1.00 85.50 121 LEU A C 1
ATOM 948 O O . LEU A 1 121 ? 1.248 -34.407 -9.866 1.00 85.50 121 LEU A O 1
ATOM 952 N N . ALA A 1 122 ? 0.770 -32.975 -8.200 1.00 77.94 122 ALA A N 1
ATOM 953 C CA . ALA A 1 122 ? 1.152 -31.776 -8.934 1.00 77.94 122 ALA A CA 1
ATOM 954 C C . ALA A 1 122 ? 2.641 -31.823 -9.295 1.00 77.94 122 ALA A C 1
ATOM 956 O O . ALA A 1 122 ? 2.981 -31.691 -10.465 1.00 77.94 122 ALA A O 1
ATOM 957 N N . LEU A 1 123 ? 3.525 -32.116 -8.338 1.00 79.88 123 LEU A N 1
ATOM 958 C CA . LEU A 1 123 ? 4.961 -32.248 -8.593 1.00 79.88 123 LEU A CA 1
ATOM 959 C C . LEU A 1 123 ? 5.276 -33.377 -9.587 1.00 79.88 123 LEU A C 1
ATOM 961 O O . LEU A 1 123 ? 6.072 -33.162 -10.492 1.00 79.88 123 LEU A O 1
ATOM 965 N N . LEU A 1 124 ? 4.625 -34.542 -9.489 1.00 76.69 124 LEU A N 1
ATOM 966 C CA . LEU A 1 124 ? 4.820 -35.636 -10.449 1.00 76.69 124 LEU A CA 1
ATOM 967 C C . LEU A 1 124 ? 4.256 -35.312 -11.842 1.00 76.69 124 LEU A C 1
ATOM 969 O O . LEU A 1 124 ? 4.865 -35.687 -12.840 1.00 76.69 124 LEU A O 1
ATOM 973 N N . SER A 1 125 ? 3.142 -34.582 -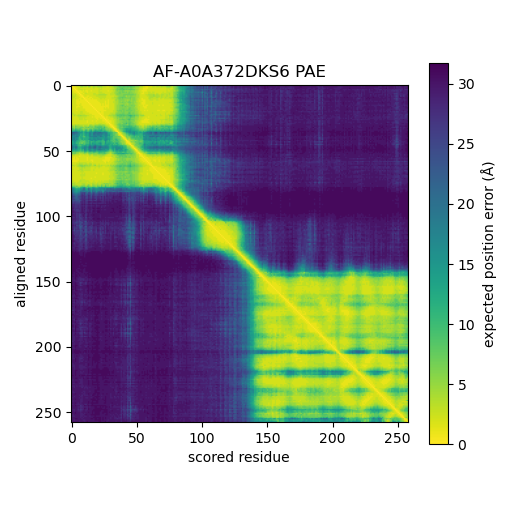11.938 1.00 70.88 125 SER A N 1
ATOM 974 C CA . SER A 1 125 ? 2.578 -34.141 -13.224 1.00 70.88 125 SER A CA 1
ATOM 975 C C . SER A 1 125 ? 3.451 -33.107 -13.942 1.00 70.88 125 SER A C 1
ATOM 977 O O . SER A 1 125 ? 3.386 -32.991 -15.161 1.00 70.88 125 SER A O 1
ATOM 979 N N . GLN A 1 126 ? 4.318 -32.412 -13.201 1.00 60.97 126 GLN A N 1
ATOM 980 C CA . GLN A 1 126 ? 5.295 -31.464 -13.746 1.00 60.97 126 GLN A CA 1
ATOM 981 C C . GLN A 1 126 ? 6.577 -32.174 -14.229 1.00 60.97 126 GLN A C 1
ATOM 983 O O . GLN A 1 126 ? 7.392 -31.559 -14.909 1.00 60.97 126 GLN A O 1
ATOM 988 N N . VAL A 1 127 ? 6.755 -33.466 -13.904 1.00 58.69 127 VAL A N 1
ATOM 989 C CA . VAL A 1 127 ? 7.904 -34.310 -14.310 1.00 58.69 127 VAL A CA 1
ATOM 990 C C . VAL A 1 127 ? 7.502 -35.318 -15.401 1.00 58.69 127 VAL A C 1
ATOM 992 O O . VAL A 1 127 ? 8.182 -36.311 -15.649 1.00 58.69 127 VAL A O 1
ATOM 995 N N . GLY A 1 128 ? 6.404 -35.066 -16.116 1.00 48.78 128 GLY A N 1
ATOM 996 C CA . GLY A 1 128 ? 6.158 -35.761 -17.376 1.00 48.78 128 GLY A CA 1
ATOM 997 C C . GLY A 1 128 ? 7.252 -35.389 -18.387 1.00 48.78 128 GLY A C 1
ATOM 998 O O . GLY A 1 128 ? 7.449 -34.195 -18.627 1.00 48.78 128 GLY A O 1
ATOM 999 N N . PRO A 1 129 ? 7.965 -36.350 -19.006 1.00 50.06 129 PRO A N 1
ATOM 1000 C CA . PRO A 1 129 ? 8.786 -36.048 -20.164 1.00 50.06 129 PRO A CA 1
ATOM 1001 C C . PRO A 1 129 ? 7.821 -35.659 -21.282 1.00 50.06 129 PRO A C 1
ATOM 1003 O O . PRO A 1 129 ? 7.202 -36.512 -21.918 1.00 50.06 129 PRO A O 1
ATOM 1006 N N . GLY A 1 130 ? 7.628 -34.353 -21.471 1.00 47.75 130 GLY A N 1
ATOM 1007 C CA . GLY A 1 130 ? 6.917 -33.849 -22.634 1.00 47.75 130 GLY A CA 1
ATOM 1008 C C . GLY A 1 130 ? 7.586 -34.429 -23.883 1.00 47.75 130 GLY A C 1
ATOM 1009 O O . GLY A 1 130 ? 8.820 -34.432 -23.947 1.00 47.75 130 GLY A O 1
ATOM 1010 N N . PRO A 1 131 ? 6.827 -34.967 -24.854 1.00 48.56 131 PRO A N 1
ATOM 1011 C CA . PRO A 1 131 ? 7.415 -35.408 -26.104 1.00 48.56 131 PRO A CA 1
ATOM 1012 C C . PRO A 1 131 ? 8.148 -34.215 -26.712 1.00 48.56 131 PRO A C 1
ATOM 1014 O O . PRO A 1 131 ? 7.545 -33.182 -27.007 1.00 48.56 131 PRO A O 1
ATOM 1017 N N . VAL A 1 132 ? 9.467 -34.350 -26.850 1.00 53.19 132 VAL A N 1
ATOM 1018 C CA . VAL A 1 132 ? 10.292 -33.413 -27.604 1.00 53.19 132 VAL A CA 1
ATOM 1019 C C . VAL A 1 132 ? 9.820 -33.516 -29.047 1.00 53.19 132 VAL A C 1
ATOM 1021 O O . VAL A 1 132 ? 10.221 -34.410 -29.788 1.00 53.19 132 VAL A O 1
ATOM 1024 N N . ALA A 1 133 ? 8.909 -32.625 -29.424 1.00 46.06 133 ALA A N 1
ATOM 1025 C CA . ALA A 1 133 ? 8.642 -32.329 -30.814 1.00 46.06 133 ALA A CA 1
ATOM 1026 C C . ALA A 1 133 ? 9.936 -31.735 -31.399 1.00 46.06 133 ALA A C 1
ATOM 1028 O O . ALA A 1 133 ? 10.431 -30.728 -30.881 1.00 46.06 133 ALA A O 1
ATOM 1029 N N . PRO A 1 134 ? 10.532 -32.339 -32.437 1.00 54.06 134 PRO A N 1
ATOM 1030 C CA . PRO A 1 134 ? 11.641 -31.715 -33.127 1.00 54.06 134 PRO A CA 1
ATOM 1031 C C . PRO A 1 134 ? 11.085 -30.553 -33.955 1.00 54.06 134 PRO A C 1
ATOM 1033 O O . PRO A 1 134 ? 10.346 -30.766 -34.911 1.00 54.06 134 PRO A O 1
ATOM 1036 N N . GLY A 1 135 ? 11.448 -29.325 -33.582 1.00 56.03 135 GLY A N 1
ATOM 1037 C CA . GLY A 1 135 ? 11.281 -28.159 -34.450 1.00 56.03 135 GLY A CA 1
ATOM 1038 C C . GLY A 1 135 ? 10.220 -27.144 -34.029 1.00 56.03 135 GLY A C 1
ATOM 1039 O O . GLY A 1 135 ? 9.350 -26.814 -34.824 1.00 56.03 135 GLY A O 1
ATOM 1040 N N . THR A 1 136 ? 10.373 -26.552 -32.846 1.00 46.81 136 THR A N 1
ATOM 1041 C CA . THR A 1 136 ? 10.000 -25.142 -32.653 1.00 46.81 136 THR A CA 1
ATOM 1042 C C . THR A 1 136 ? 11.196 -24.464 -31.990 1.00 46.81 136 THR A C 1
ATOM 1044 O O . THR A 1 136 ? 11.587 -24.899 -30.904 1.00 46.81 136 THR A O 1
ATOM 1047 N N . PRO A 1 137 ? 11.849 -23.466 -32.617 1.00 49.94 137 PRO A N 1
ATOM 1048 C CA . PRO A 1 137 ? 12.869 -22.697 -31.918 1.00 49.94 137 PRO A CA 1
ATOM 1049 C C . PRO A 1 137 ? 12.230 -22.078 -30.664 1.00 49.94 137 PRO A C 1
ATOM 1051 O O . PRO A 1 137 ? 11.070 -21.660 -30.731 1.00 49.94 137 PRO A O 1
ATOM 1054 N N . PRO A 1 138 ? 12.930 -22.038 -29.515 1.00 50.81 138 PRO A N 1
ATOM 1055 C CA . PRO A 1 138 ? 12.418 -21.336 -28.345 1.00 50.81 138 PRO A CA 1
ATOM 1056 C C . PRO A 1 138 ? 12.036 -19.910 -28.765 1.00 50.81 138 PRO A C 1
ATOM 1058 O O . PRO A 1 138 ? 12.778 -19.323 -29.565 1.00 50.81 138 PRO A O 1
ATOM 1061 N N . PRO A 1 139 ? 10.924 -19.329 -28.264 1.00 49.94 139 PRO A N 1
ATOM 1062 C CA . PRO A 1 139 ? 10.761 -17.890 -28.365 1.00 49.94 139 PRO A CA 1
ATOM 1063 C C . PRO A 1 139 ? 12.041 -17.307 -27.785 1.00 49.94 139 PRO A C 1
ATOM 1065 O O . PRO A 1 139 ? 12.423 -17.621 -26.656 1.00 49.94 139 PRO A O 1
ATOM 1068 N N . THR A 1 140 ? 12.776 -16.581 -28.620 1.00 44.44 140 THR A N 1
ATOM 1069 C CA . THR A 1 140 ? 13.978 -15.881 -28.211 1.00 44.44 140 THR A CA 1
ATOM 1070 C C . THR A 1 140 ? 13.549 -14.983 -27.063 1.00 44.44 140 THR A C 1
ATOM 1072 O O . THR A 1 140 ? 12.916 -13.958 -27.296 1.00 44.44 140 THR A O 1
ATOM 1075 N N . ALA A 1 141 ? 13.822 -15.394 -25.821 1.00 51.53 141 ALA A N 1
ATOM 1076 C CA . ALA A 1 141 ? 13.858 -14.466 -24.710 1.00 51.53 141 ALA A CA 1
ATOM 1077 C C . ALA A 1 141 ? 14.850 -13.410 -25.175 1.00 51.53 141 ALA A C 1
ATOM 1079 O O . ALA A 1 141 ? 16.028 -13.725 -25.365 1.00 51.53 141 ALA A O 1
ATOM 1080 N N . ALA A 1 142 ? 14.339 -12.234 -25.539 1.00 55.19 142 ALA A N 1
ATOM 1081 C CA . ALA A 1 142 ? 15.166 -11.158 -26.035 1.00 55.19 142 ALA A CA 1
ATOM 1082 C C . ALA A 1 142 ? 16.234 -10.940 -24.966 1.00 55.19 142 ALA A C 1
ATOM 1084 O O . ALA A 1 142 ? 15.921 -10.581 -23.831 1.00 55.19 142 ALA A O 1
ATOM 1085 N N . ALA A 1 143 ? 17.476 -11.297 -25.293 1.00 61.41 143 ALA A N 1
ATOM 1086 C CA . ALA A 1 143 ? 18.569 -11.152 -24.360 1.00 61.41 143 ALA A CA 1
ATOM 1087 C C . ALA A 1 143 ? 18.646 -9.666 -24.016 1.00 61.41 143 ALA A C 1
ATOM 1089 O O . ALA A 1 143 ? 18.732 -8.829 -24.919 1.00 61.41 143 ALA A O 1
ATOM 1090 N N . LEU A 1 144 ? 18.556 -9.347 -22.722 1.00 69.88 144 LEU A N 1
ATOM 1091 C CA . LEU A 1 144 ? 18.724 -7.978 -22.256 1.00 69.88 144 LEU A CA 1
ATOM 1092 C C . LEU A 1 144 ? 20.046 -7.430 -22.820 1.00 69.88 144 LEU A C 1
ATOM 1094 O O . LEU A 1 144 ? 21.035 -8.171 -22.902 1.00 69.88 144 LEU A O 1
ATOM 1098 N N . PRO A 1 145 ? 20.077 -6.159 -23.248 1.00 74.06 145 PRO A N 1
ATOM 1099 C CA . PRO A 1 145 ? 21.277 -5.579 -23.827 1.00 74.06 145 PRO A CA 1
ATOM 1100 C C . PRO A 1 145 ? 22.446 -5.643 -22.835 1.00 74.06 145 PRO A C 1
ATOM 1102 O O . PRO A 1 145 ? 22.263 -5.621 -21.617 1.00 74.06 145 PRO A O 1
ATOM 1105 N N . ALA A 1 146 ? 23.673 -5.720 -23.355 1.00 73.00 146 ALA A N 1
ATOM 1106 C CA . ALA A 1 146 ? 24.864 -5.880 -22.527 1.00 73.00 146 ALA A CA 1
ATOM 1107 C C . ALA A 1 146 ? 24.949 -4.808 -21.416 1.00 73.00 146 ALA A C 1
ATOM 1109 O O . ALA A 1 146 ? 24.790 -3.601 -21.648 1.00 73.00 146 ALA A O 1
ATOM 1110 N N . GLY A 1 147 ? 25.185 -5.267 -20.185 1.00 76.25 147 GLY A N 1
ATOM 1111 C CA . GLY A 1 147 ? 25.249 -4.418 -18.993 1.00 76.25 147 GLY A CA 1
ATOM 1112 C C . GLY A 1 147 ? 23.892 -3.980 -18.429 1.00 76.25 147 GLY A C 1
ATOM 1113 O O . GLY A 1 147 ? 23.883 -3.112 -17.558 1.00 76.25 147 GLY A O 1
ATOM 1114 N N . VAL A 1 148 ? 22.775 -4.527 -18.922 1.00 84.88 148 VAL A N 1
ATOM 1115 C CA . VAL A 1 148 ? 21.454 -4.427 -18.284 1.00 84.88 148 VAL A CA 1
ATOM 1116 C C . VAL A 1 148 ? 21.189 -5.697 -17.484 1.00 84.88 148 VAL A C 1
ATOM 1118 O O . VAL A 1 148 ? 21.340 -6.812 -17.985 1.00 84.88 148 VAL A O 1
ATOM 1121 N N . SER A 1 149 ? 20.816 -5.509 -16.226 1.00 86.44 149 SER A N 1
ATOM 1122 C CA . SER A 1 149 ? 20.420 -6.565 -15.303 1.00 86.44 149 SER A CA 1
ATOM 1123 C C . SER A 1 149 ? 18.894 -6.662 -15.252 1.00 86.44 149 SER A C 1
ATOM 1125 O O . SER A 1 149 ? 18.226 -5.643 -15.422 1.00 86.44 149 SER A O 1
ATOM 1127 N N . PRO A 1 150 ? 18.326 -7.849 -14.976 1.00 88.69 150 PRO A N 1
ATOM 1128 C CA . PRO A 1 150 ? 16.887 -7.979 -14.770 1.00 88.69 150 PRO A CA 1
ATOM 1129 C C . PRO A 1 150 ? 16.451 -7.110 -13.590 1.00 88.69 150 PRO A C 1
ATOM 1131 O O . PRO A 1 150 ? 17.100 -7.120 -12.536 1.00 88.69 150 PRO A O 1
ATOM 1134 N N . THR A 1 151 ? 15.365 -6.363 -13.762 1.00 89.75 151 THR A N 1
ATOM 1135 C CA . THR A 1 151 ? 14.842 -5.472 -12.727 1.00 89.75 151 THR A CA 1
ATOM 1136 C C . THR A 1 151 ? 14.280 -6.303 -11.568 1.00 89.75 151 THR A C 1
ATOM 1138 O O . THR A 1 151 ? 13.340 -7.071 -11.767 1.00 89.75 151 THR A O 1
ATOM 1141 N N . PRO A 1 152 ? 14.805 -6.171 -10.334 1.00 89.56 152 PRO A N 1
ATOM 1142 C CA . PRO A 1 152 ? 14.246 -6.877 -9.185 1.00 89.56 152 PRO A CA 1
ATOM 1143 C C . PRO A 1 152 ? 12.823 -6.397 -8.866 1.00 89.56 152 PRO A C 1
ATOM 1145 O O . PRO A 1 152 ? 12.576 -5.192 -8.848 1.00 89.56 152 PRO A O 1
ATOM 1148 N N . ASP A 1 153 ? 11.916 -7.305 -8.494 1.00 90.12 153 ASP A N 1
ATOM 1149 C CA . ASP A 1 153 ? 10.519 -6.955 -8.174 1.00 90.12 153 ASP A CA 1
ATOM 1150 C C . ASP A 1 153 ? 10.415 -5.840 -7.124 1.00 90.12 153 ASP A C 1
ATOM 1152 O O . ASP A 1 153 ? 9.670 -4.876 -7.281 1.00 90.12 153 ASP A O 1
ATOM 1156 N N . ALA A 1 154 ? 11.217 -5.920 -6.059 1.00 88.94 154 ALA A N 1
ATOM 1157 C CA . ALA A 1 154 ? 11.214 -4.915 -4.998 1.00 88.94 154 ALA A CA 1
ATOM 1158 C C . ALA A 1 154 ? 11.694 -3.529 -5.475 1.00 88.94 154 ALA A C 1
ATOM 1160 O O . ALA A 1 154 ? 11.267 -2.513 -4.925 1.00 88.94 154 ALA A O 1
ATOM 1161 N N . LEU A 1 155 ? 12.562 -3.481 -6.492 1.00 90.31 155 LEU A N 1
ATOM 1162 C CA . LEU A 1 155 ? 12.975 -2.236 -7.133 1.00 90.31 155 LEU A CA 1
ATOM 1163 C C . LEU A 1 155 ? 11.844 -1.687 -8.007 1.00 90.31 155 LEU A C 1
ATOM 1165 O O . LEU A 1 155 ? 11.512 -0.508 -7.898 1.00 90.31 155 LEU A O 1
ATOM 1169 N N . ALA A 1 156 ? 11.213 -2.544 -8.814 1.00 91.75 156 ALA A N 1
ATOM 1170 C CA . ALA A 1 156 ? 10.070 -2.159 -9.636 1.00 91.75 156 ALA A CA 1
ATOM 1171 C C . ALA A 1 156 ? 8.937 -1.572 -8.777 1.00 91.75 156 ALA A C 1
ATOM 1173 O O . ALA A 1 156 ? 8.432 -0.502 -9.099 1.00 91.75 156 ALA A O 1
ATOM 1174 N N . VAL A 1 157 ? 8.598 -2.181 -7.631 1.00 91.69 157 VAL A N 1
ATOM 1175 C CA . VAL A 1 157 ? 7.607 -1.613 -6.693 1.00 91.69 157 VAL A CA 1
ATOM 1176 C C . VAL A 1 157 ? 8.022 -0.223 -6.204 1.00 91.69 157 VAL A C 1
ATOM 1178 O O . VAL A 1 157 ? 7.189 0.679 -6.170 1.00 91.69 157 VAL A O 1
ATOM 1181 N N . ALA A 1 158 ? 9.292 -0.033 -5.831 1.00 90.19 158 ALA A N 1
ATOM 1182 C CA . ALA A 1 158 ? 9.774 1.238 -5.291 1.00 90.19 158 ALA A CA 1
ATOM 1183 C C . ALA A 1 158 ? 9.681 2.388 -6.306 1.00 90.19 158 ALA A C 1
ATOM 1185 O O . ALA A 1 158 ? 9.345 3.506 -5.921 1.00 90.19 158 ALA A O 1
ATOM 1186 N N . VAL A 1 159 ? 9.949 2.112 -7.585 1.00 91.00 159 VAL A N 1
ATOM 1187 C CA . VAL A 1 159 ? 9.847 3.102 -8.667 1.00 91.00 159 VAL A CA 1
ATOM 1188 C C . VAL A 1 159 ? 8.385 3.325 -9.072 1.00 91.00 159 VAL A C 1
ATOM 1190 O O . VAL A 1 159 ? 7.967 4.463 -9.256 1.00 91.00 159 VAL A O 1
ATOM 1193 N N . LEU A 1 160 ? 7.577 2.261 -9.162 1.00 91.00 160 LEU A N 1
ATOM 1194 C CA . LEU A 1 160 ? 6.184 2.350 -9.618 1.00 91.00 160 LEU A CA 1
ATOM 1195 C C . LEU A 1 160 ? 5.241 2.975 -8.593 1.00 91.00 160 LEU A C 1
ATOM 1197 O O . LEU A 1 160 ? 4.241 3.555 -8.995 1.00 91.00 160 LEU A O 1
ATOM 1201 N N . ALA A 1 161 ? 5.517 2.865 -7.291 1.00 85.69 161 ALA A N 1
ATOM 1202 C CA . ALA A 1 161 ? 4.568 3.229 -6.234 1.00 85.69 161 ALA A CA 1
ATOM 1203 C C . ALA A 1 161 ? 3.998 4.659 -6.341 1.00 85.69 161 ALA A C 1
ATOM 1205 O O . ALA A 1 161 ? 2.872 4.886 -5.901 1.00 85.69 161 ALA A O 1
ATOM 1206 N N . GLY A 1 162 ? 4.750 5.608 -6.912 1.00 83.69 162 GLY A N 1
ATOM 1207 C CA . GLY A 1 162 ? 4.309 6.994 -7.117 1.00 83.69 162 GLY A CA 1
ATOM 1208 C C . GLY A 1 162 ? 3.532 7.255 -8.414 1.00 83.69 162 GLY A C 1
ATOM 1209 O O . GLY A 1 162 ? 2.890 8.293 -8.529 1.00 83.69 162 GLY A O 1
ATOM 1210 N N . GLU A 1 163 ? 3.561 6.325 -9.367 1.00 87.56 163 GLU A N 1
ATOM 1211 C CA . GLU A 1 163 ? 3.072 6.509 -10.745 1.00 87.56 163 GLU A CA 1
ATOM 1212 C C . GLU A 1 163 ? 1.773 5.735 -11.029 1.00 87.56 163 GLU A C 1
ATOM 1214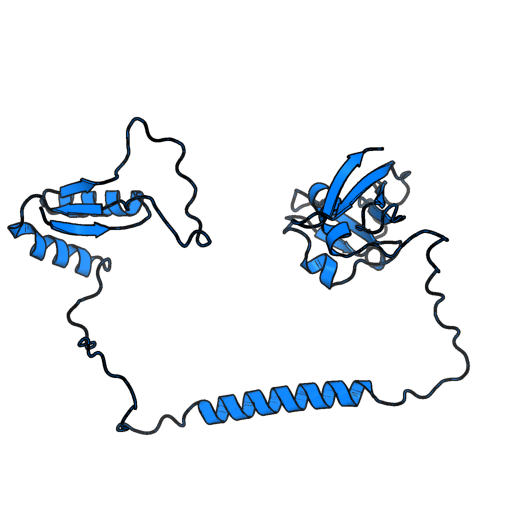 O O . GLU A 1 163 ? 1.242 5.748 -12.141 1.00 87.56 163 GLU A O 1
ATOM 1219 N N . LEU A 1 164 ? 1.251 5.031 -10.024 1.00 88.81 164 LEU A N 1
ATOM 1220 C CA . LEU A 1 164 ? 0.041 4.229 -10.154 1.00 88.81 164 LEU A CA 1
ATOM 1221 C C . LEU A 1 164 ? -1.231 5.096 -10.177 1.00 88.81 164 LEU A C 1
ATOM 1223 O O . LEU A 1 164 ? -1.252 6.198 -9.619 1.00 88.81 164 LEU A O 1
ATOM 1227 N N . PRO A 1 165 ? -2.325 4.602 -10.788 1.00 86.44 165 PRO A N 1
ATOM 1228 C CA . PRO A 1 165 ? -3.566 5.358 -10.896 1.00 86.44 165 PRO A CA 1
ATOM 1229 C C . PRO A 1 165 ? -4.119 5.748 -9.522 1.00 86.44 165 PRO A C 1
ATOM 1231 O O . PRO A 1 165 ? -4.258 4.921 -8.619 1.00 86.44 165 PRO A O 1
ATOM 1234 N N . THR A 1 166 ? -4.483 7.022 -9.384 1.00 89.31 166 THR A N 1
ATOM 1235 C CA . THR A 1 166 ? -4.965 7.614 -8.123 1.00 89.31 166 THR A CA 1
ATOM 1236 C C . THR A 1 166 ? -6.481 7.769 -8.079 1.00 89.31 166 THR A C 1
ATOM 1238 O O . THR A 1 166 ? -7.036 8.089 -7.027 1.00 89.31 166 THR A O 1
ATOM 1241 N N . ARG A 1 167 ? -7.173 7.510 -9.196 1.00 87.31 167 ARG A N 1
ATOM 1242 C CA . ARG A 1 167 ? -8.637 7.548 -9.300 1.00 87.31 167 ARG A CA 1
ATOM 1243 C C . ARG A 1 167 ? -9.186 6.247 -9.885 1.00 87.31 167 ARG A C 1
ATOM 1245 O O . ARG A 1 167 ? -8.500 5.567 -10.640 1.00 87.31 167 ARG A O 1
ATOM 1252 N N . ALA A 1 168 ? -10.423 5.908 -9.526 1.00 88.06 168 ALA A N 1
ATOM 1253 C CA . ALA A 1 168 ? -11.047 4.635 -9.898 1.00 88.06 168 ALA A CA 1
ATOM 1254 C C . ALA A 1 168 ? -11.416 4.523 -11.387 1.00 88.06 168 ALA A C 1
ATOM 1256 O O . ALA A 1 168 ? -11.518 3.423 -11.920 1.00 88.06 168 ALA A O 1
ATOM 1257 N N . ASP A 1 169 ? -11.594 5.655 -12.062 1.00 87.12 169 ASP A N 1
ATOM 1258 C CA . ASP A 1 169 ? -11.863 5.765 -13.497 1.00 87.12 169 ASP A CA 1
ATOM 1259 C C . ASP A 1 169 ? -10.600 5.626 -14.364 1.00 87.12 169 ASP A C 1
ATOM 1261 O O . ASP A 1 169 ? -10.694 5.543 -15.586 1.00 87.12 169 ASP A O 1
ATOM 1265 N N . GLN A 1 170 ? -9.415 5.580 -13.751 1.00 89.56 170 GLN A N 1
ATOM 1266 C CA . GLN A 1 170 ? -8.148 5.489 -14.466 1.00 89.56 170 GLN A CA 1
ATOM 1267 C C . GLN A 1 170 ? -7.733 4.036 -14.692 1.00 89.56 170 GLN A C 1
ATOM 1269 O O . GLN A 1 170 ? -7.762 3.205 -13.779 1.00 89.56 170 GLN A O 1
ATOM 1274 N N . ALA A 1 171 ? -7.267 3.759 -15.906 1.00 91.00 171 ALA A N 1
ATOM 1275 C CA . ALA A 1 171 ? -6.572 2.530 -16.246 1.00 91.00 171 ALA A CA 1
ATOM 1276 C C . ALA A 1 171 ? -5.192 2.859 -16.823 1.00 91.00 171 ALA A C 1
ATOM 1278 O O . ALA A 1 171 ? -5.031 3.862 -17.516 1.00 91.00 171 ALA A O 1
ATOM 1279 N N . LEU A 1 172 ? -4.207 2.019 -16.518 1.00 92.38 172 LEU A N 1
ATOM 1280 C CA . LEU A 1 172 ? -2.822 2.180 -16.950 1.00 92.38 172 LEU A CA 1
ATOM 1281 C C . LEU A 1 172 ? -2.273 0.836 -17.423 1.00 92.38 172 LEU A C 1
ATOM 1283 O O . LEU A 1 172 ? -2.455 -0.182 -16.747 1.00 92.38 172 LEU A O 1
ATOM 1287 N N . CYS A 1 173 ? -1.568 0.848 -18.549 1.00 93.50 173 CYS A N 1
ATOM 1288 C CA . CYS A 1 173 ? -0.847 -0.318 -19.037 1.00 93.50 173 CYS A CA 1
ATOM 1289 C C . CYS A 1 173 ? 0.584 -0.333 -18.500 1.00 93.50 173 CYS A C 1
ATOM 1291 O O . CYS A 1 173 ? 1.285 0.675 -18.586 1.00 93.50 173 CYS A O 1
ATOM 1293 N N . LEU A 1 174 ? 1.007 -1.473 -17.956 1.00 94.06 174 LEU A N 1
ATOM 1294 C CA . LEU A 1 174 ? 2.290 -1.644 -17.281 1.00 94.06 174 LEU A CA 1
ATOM 1295 C C . LEU A 1 174 ? 3.133 -2.738 -17.947 1.00 94.06 174 LEU A C 1
ATOM 1297 O O . LEU A 1 174 ? 2.645 -3.847 -18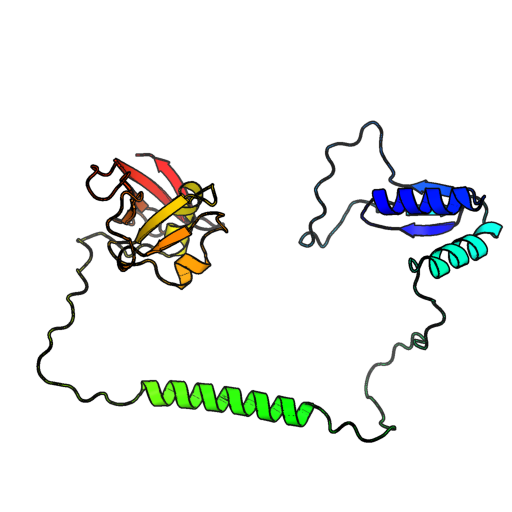.171 1.00 94.06 174 LEU A O 1
ATOM 1301 N N . SER A 1 175 ? 4.416 -2.452 -18.162 1.00 94.12 175 SER A N 1
ATOM 1302 C CA . SER A 1 175 ? 5.442 -3.452 -18.491 1.00 94.12 175 SER A CA 1
ATOM 1303 C C . SER A 1 175 ? 6.731 -3.248 -17.704 1.00 94.12 175 SER A C 1
ATOM 1305 O O . SER A 1 175 ? 7.074 -2.131 -17.310 1.00 94.12 175 SER A O 1
ATOM 1307 N N . VAL A 1 176 ? 7.473 -4.339 -17.519 1.00 93.44 176 VAL A N 1
ATOM 1308 C CA . VAL A 1 176 ? 8.797 -4.357 -16.885 1.00 93.44 176 VAL A CA 1
ATOM 1309 C C . VAL A 1 176 ? 9.771 -5.065 -17.814 1.00 93.44 176 VAL A C 1
ATOM 1311 O O . VAL A 1 176 ? 9.494 -6.165 -18.282 1.00 93.44 176 VAL A O 1
ATOM 1314 N N . ASP A 1 177 ? 10.887 -4.410 -18.125 1.00 91.06 177 ASP A N 1
ATOM 1315 C CA . ASP A 1 177 ? 11.927 -4.891 -19.038 1.00 91.06 177 ASP A CA 1
ATOM 1316 C C . ASP A 1 177 ? 11.368 -5.339 -20.406 1.00 91.06 177 ASP A C 1
ATOM 1318 O O . ASP A 1 177 ? 11.836 -6.306 -21.002 1.00 91.06 177 ASP A O 1
ATOM 1322 N N . GLY A 1 178 ? 10.320 -4.663 -20.893 1.00 87.31 178 GLY A N 1
ATOM 1323 C CA . GLY A 1 178 ? 9.633 -4.991 -22.152 1.00 87.31 178 GLY A CA 1
ATOM 1324 C C . GLY A 1 178 ? 8.683 -6.195 -22.089 1.00 87.31 178 GLY A C 1
ATOM 1325 O O . GLY A 1 178 ? 8.113 -6.569 -23.110 1.00 87.31 178 GLY A O 1
ATOM 1326 N N . HIS A 1 179 ? 8.484 -6.780 -20.908 1.00 89.50 179 HIS A N 1
ATOM 1327 C CA . HIS A 1 179 ? 7.630 -7.942 -20.683 1.00 89.50 179 HIS A CA 1
ATOM 1328 C C . HIS A 1 179 ? 6.453 -7.601 -19.763 1.00 89.50 179 HIS A C 1
ATOM 1330 O O . HIS A 1 179 ? 6.424 -6.559 -19.096 1.00 89.50 179 HIS A O 1
ATOM 1336 N N . ASP A 1 180 ? 5.472 -8.502 -19.715 1.00 91.06 180 ASP A N 1
ATOM 1337 C CA . ASP A 1 180 ? 4.391 -8.397 -18.743 1.00 91.06 180 ASP A CA 1
ATOM 1338 C C . ASP A 1 180 ? 4.933 -8.490 -17.310 1.00 91.06 180 ASP A C 1
ATOM 1340 O O . ASP A 1 180 ? 5.803 -9.322 -17.028 1.00 91.06 180 ASP A O 1
ATOM 1344 N N . PRO A 1 181 ? 4.408 -7.674 -16.379 1.00 91.00 181 PRO A N 1
ATOM 1345 C CA . PRO A 1 181 ? 4.814 -7.731 -14.985 1.00 91.00 181 PRO A CA 1
ATOM 1346 C C . PRO A 1 181 ? 4.482 -9.102 -14.386 1.00 91.00 181 PRO A C 1
ATOM 1348 O O . PRO A 1 181 ? 3.383 -9.634 -14.570 1.00 91.00 181 PRO A O 1
ATOM 1351 N N . ALA A 1 182 ? 5.422 -9.661 -13.621 1.00 89.19 182 ALA A N 1
ATOM 1352 C CA . ALA A 1 182 ? 5.212 -10.926 -12.933 1.00 89.19 182 ALA A CA 1
ATOM 1353 C C . ALA A 1 182 ? 3.996 -10.842 -11.980 1.00 89.19 182 ALA A C 1
ATOM 1355 O O . ALA A 1 182 ? 3.785 -9.810 -11.335 1.00 89.19 182 ALA A O 1
ATOM 1356 N N . PRO A 1 183 ? 3.215 -11.925 -11.797 1.00 86.44 183 PRO A N 1
ATOM 1357 C CA . PRO A 1 183 ? 2.078 -11.917 -10.872 1.00 86.44 183 PRO A CA 1
ATOM 1358 C C . PRO A 1 183 ? 2.465 -11.554 -9.430 1.00 86.44 183 PRO A C 1
ATOM 1360 O O . PRO A 1 183 ? 1.696 -10.901 -8.727 1.00 86.44 183 PRO A O 1
ATOM 1363 N N . ALA A 1 184 ? 3.672 -11.942 -9.001 1.00 87.44 184 ALA A N 1
ATOM 1364 C CA . ALA A 1 184 ? 4.221 -11.593 -7.692 1.00 87.44 184 ALA A CA 1
ATOM 1365 C C . ALA A 1 184 ? 4.460 -10.081 -7.546 1.00 87.44 184 ALA A C 1
ATOM 1367 O O . ALA A 1 184 ? 4.129 -9.510 -6.507 1.00 87.44 184 ALA A O 1
ATOM 1368 N N . LEU A 1 185 ? 4.957 -9.427 -8.601 1.00 89.88 185 LEU A N 1
ATOM 1369 C CA . LEU A 1 185 ? 5.132 -7.979 -8.645 1.00 89.88 185 LEU A CA 1
ATOM 1370 C C . LEU A 1 185 ? 3.784 -7.259 -8.546 1.00 89.88 185 LEU A C 1
ATOM 1372 O O . LEU A 1 185 ? 3.631 -6.372 -7.712 1.00 89.88 185 LEU A O 1
ATOM 1376 N N . LEU A 1 186 ? 2.792 -7.670 -9.342 1.00 89.06 186 LEU A N 1
ATOM 1377 C CA . LEU A 1 186 ? 1.448 -7.080 -9.306 1.00 89.06 186 LEU A CA 1
ATOM 1378 C C . LEU A 1 186 ? 0.803 -7.196 -7.917 1.00 89.06 186 LEU A C 1
ATOM 1380 O O . LEU A 1 186 ? 0.170 -6.250 -7.457 1.00 89.06 186 LEU A O 1
ATOM 1384 N N . ALA A 1 187 ? 0.996 -8.326 -7.232 1.00 87.62 187 ALA A N 1
ATOM 1385 C CA . ALA A 1 187 ? 0.513 -8.531 -5.867 1.00 87.62 187 ALA A CA 1
ATOM 1386 C C . ALA A 1 187 ? 1.264 -7.690 -4.815 1.00 87.62 187 ALA A C 1
ATOM 1388 O O . ALA A 1 187 ? 0.722 -7.432 -3.740 1.00 87.62 187 ALA A O 1
ATOM 1389 N N . ALA A 1 188 ? 2.502 -7.280 -5.106 1.00 88.75 188 ALA A N 1
ATOM 1390 C CA . ALA A 1 188 ? 3.334 -6.462 -4.228 1.00 88.75 188 ALA A CA 1
ATOM 1391 C C . ALA A 1 188 ? 3.141 -4.947 -4.429 1.00 88.75 188 ALA A C 1
ATOM 1393 O O . ALA A 1 188 ? 3.612 -4.164 -3.599 1.00 88.75 188 ALA A O 1
ATOM 1394 N N . LEU A 1 189 ? 2.461 -4.520 -5.502 1.00 89.19 189 LEU A N 1
ATOM 1395 C CA . LEU A 1 189 ? 2.136 -3.111 -5.728 1.00 89.19 189 LEU A CA 1
ATOM 1396 C C . LEU A 1 189 ? 1.216 -2.575 -4.616 1.00 89.19 189 LEU A C 1
ATOM 1398 O O . LEU A 1 189 ? 0.360 -3.303 -4.102 1.00 89.19 189 LEU A O 1
ATOM 1402 N N . PRO A 1 190 ? 1.355 -1.292 -4.234 1.00 88.38 190 PRO A N 1
ATOM 1403 C CA . PRO A 1 190 ? 0.459 -0.693 -3.260 1.00 88.38 190 PRO A CA 1
ATOM 1404 C C . PRO A 1 190 ? -0.986 -0.685 -3.787 1.00 88.38 190 PRO A C 1
ATOM 1406 O O . PRO A 1 190 ? -1.211 -0.577 -4.997 1.00 88.38 190 PRO A O 1
ATOM 1409 N N . PRO A 1 191 ? -1.983 -0.792 -2.889 1.00 86.94 191 PRO A N 1
ATOM 1410 C CA . PRO A 1 191 ? -3.382 -0.809 -3.283 1.00 86.94 191 PRO A CA 1
ATOM 1411 C C . PRO A 1 191 ? -3.728 0.496 -3.995 1.00 86.94 191 PRO A C 1
ATOM 1413 O O . PRO A 1 191 ? -3.522 1.584 -3.456 1.00 86.94 191 PRO A O 1
ATOM 1416 N N . THR A 1 192 ? -4.262 0.376 -5.206 1.00 88.38 192 THR A N 1
ATOM 1417 C CA . THR A 1 192 ? -4.621 1.514 -6.051 1.00 88.38 192 THR A CA 1
ATOM 1418 C C . THR A 1 192 ? -6.105 1.458 -6.394 1.00 88.38 192 THR A C 1
ATOM 1420 O O . THR A 1 192 ? -6.656 0.369 -6.556 1.00 88.38 192 THR A O 1
ATOM 1423 N N . PRO A 1 193 ? -6.791 2.611 -6.438 1.00 88.12 193 PRO A N 1
ATOM 1424 C CA . PRO A 1 193 ? -8.217 2.657 -6.748 1.00 88.12 193 PRO A CA 1
ATOM 1425 C C . PRO A 1 193 ? -8.517 2.367 -8.225 1.00 88.12 193 PRO A C 1
ATOM 1427 O O . PRO A 1 193 ? -9.623 1.927 -8.525 1.00 88.12 193 PRO A O 1
ATOM 1430 N N . GLY A 1 194 ? -7.571 2.636 -9.131 1.00 88.25 194 GLY A N 1
ATOM 1431 C CA . GLY A 1 194 ? -7.714 2.384 -10.567 1.00 88.25 194 GLY A CA 1
ATOM 1432 C C . GLY A 1 194 ? -7.247 0.991 -10.996 1.00 88.25 194 GLY A C 1
ATOM 1433 O O . GLY A 1 194 ? -6.880 0.150 -10.177 1.00 88.25 194 GLY A O 1
ATOM 1434 N N . ARG A 1 195 ? -7.251 0.740 -12.308 1.00 90.44 195 ARG A N 1
ATOM 1435 C CA . ARG A 1 195 ? -6.916 -0.570 -12.885 1.00 90.44 195 ARG A CA 1
ATOM 1436 C C . ARG A 1 195 ? -5.515 -0.578 -13.499 1.00 90.44 195 ARG A C 1
ATOM 1438 O O . ARG A 1 195 ? -5.220 0.217 -14.385 1.00 90.44 195 ARG A O 1
ATOM 1445 N N . VAL A 1 196 ? -4.682 -1.530 -13.086 1.00 91.19 196 VAL A N 1
ATOM 1446 C CA . VAL A 1 196 ? -3.384 -1.813 -13.721 1.00 91.19 196 VAL A CA 1
ATOM 1447 C C . VAL A 1 196 ? -3.549 -3.010 -14.655 1.00 91.19 196 VAL A C 1
ATOM 1449 O O . VAL A 1 196 ? -4.077 -4.045 -14.247 1.00 91.19 196 VAL A O 1
ATOM 1452 N N . ILE A 1 197 ? -3.145 -2.857 -15.914 1.00 91.25 197 ILE A N 1
ATOM 1453 C CA . ILE A 1 197 ? -3.311 -3.862 -16.969 1.00 91.25 197 ILE A CA 1
ATOM 1454 C C . ILE A 1 197 ? -1.918 -4.262 -17.490 1.00 91.25 197 ILE A C 1
ATOM 1456 O O . ILE A 1 197 ? -1.120 -3.373 -17.787 1.00 91.25 197 ILE A O 1
ATOM 1460 N N . PRO A 1 198 ? -1.593 -5.562 -17.608 1.00 92.00 198 PRO A N 1
ATOM 1461 C CA . PRO A 1 198 ? -0.360 -6.012 -18.259 1.00 92.00 198 PRO A CA 1
ATOM 1462 C C . PRO A 1 198 ? -0.293 -5.550 -19.718 1.00 92.00 198 PRO A C 1
ATOM 1464 O O . PRO A 1 198 ? -1.327 -5.472 -20.384 1.00 92.00 198 PRO A O 1
ATOM 1467 N N . LEU A 1 199 ? 0.905 -5.285 -20.235 1.00 88.50 199 LEU A N 1
ATOM 1468 C CA . LEU A 1 199 ? 1.094 -4.786 -21.599 1.00 88.50 199 LEU A CA 1
ATOM 1469 C C . LEU A 1 199 ? 0.457 -5.687 -22.669 1.00 88.50 199 LEU A C 1
ATOM 1471 O O . LEU A 1 199 ? -0.170 -5.165 -23.588 1.00 88.50 199 LEU A O 1
ATOM 1475 N N . SER A 1 200 ? 0.526 -7.013 -22.534 1.00 87.50 200 SER A N 1
ATOM 1476 C CA . SER A 1 200 ? -0.100 -7.955 -23.479 1.00 87.50 200 SER A CA 1
ATOM 1477 C C . SER A 1 200 ? -1.628 -7.886 -23.517 1.00 87.50 200 SER A C 1
ATOM 1479 O O . SER A 1 200 ? -2.242 -8.243 -24.519 1.00 87.50 200 SER A O 1
ATOM 1481 N N . GLN A 1 201 ? -2.246 -7.426 -22.429 1.00 89.06 201 GLN A N 1
ATOM 1482 C CA . GLN A 1 201 ? -3.695 -7.270 -22.287 1.00 89.06 201 GLN A CA 1
ATOM 1483 C C . GLN A 1 201 ? -4.128 -5.811 -22.441 1.00 89.06 201 GLN A C 1
ATOM 1485 O O . GLN A 1 201 ? -5.301 -5.487 -22.236 1.00 89.06 201 GLN A O 1
ATOM 1490 N N . CYS A 1 202 ? -3.187 -4.923 -22.762 1.00 87.75 202 CYS A N 1
ATOM 1491 C CA . CYS A 1 202 ? -3.465 -3.518 -22.958 1.00 87.75 202 CYS A CA 1
ATOM 1492 C C . CYS A 1 202 ? -4.362 -3.361 -24.195 1.00 87.75 202 CYS A C 1
ATOM 1494 O O . CYS A 1 202 ? -3.979 -3.796 -25.286 1.00 87.75 202 CYS A O 1
ATOM 1496 N N . PRO A 1 203 ? -5.560 -2.770 -24.061 1.00 83.12 203 PRO A N 1
ATOM 1497 C CA . PRO A 1 203 ? -6.374 -2.466 -25.224 1.00 83.12 203 PRO A CA 1
ATOM 1498 C C . PRO A 1 203 ? -5.643 -1.445 -26.107 1.00 83.12 203 PRO A C 1
ATOM 1500 O O . PRO A 1 203 ? -4.867 -0.626 -25.620 1.00 83.12 203 PRO A O 1
ATOM 1503 N N . THR A 1 204 ? -5.923 -1.454 -27.408 1.00 68.88 204 THR A N 1
ATOM 1504 C CA . THR A 1 204 ? -5.389 -0.468 -28.368 1.00 68.88 204 THR A CA 1
ATOM 1505 C C . THR A 1 204 ? -5.967 0.941 -28.187 1.00 68.88 204 THR A C 1
ATOM 1507 O O . THR A 1 204 ? -5.658 1.827 -28.970 1.00 68.88 204 THR A O 1
ATOM 1510 N N . THR A 1 205 ? -6.833 1.143 -27.193 1.00 67.31 205 THR A N 1
ATOM 1511 C CA . THR A 1 205 ? -7.402 2.440 -26.806 1.00 67.31 205 THR A CA 1
ATOM 1512 C C . THR A 1 205 ? -6.322 3.378 -26.241 1.00 67.31 205 THR A C 1
ATOM 1514 O O . THR A 1 205 ? -5.283 2.903 -25.786 1.00 67.31 205 THR A O 1
ATOM 1517 N N . ASP A 1 206 ? -6.604 4.687 -26.199 1.00 80.38 206 ASP A N 1
ATOM 1518 C CA . ASP A 1 206 ? -5.767 5.772 -25.645 1.00 80.38 206 ASP A CA 1
ATOM 1519 C C . ASP A 1 206 ? -5.532 5.672 -24.120 1.00 80.38 206 ASP A C 1
ATOM 1521 O O . ASP A 1 206 ? -5.853 6.581 -23.349 1.00 80.38 206 ASP A O 1
ATOM 1525 N N . LEU A 1 207 ? -5.033 4.534 -23.639 1.00 88.12 207 LEU A N 1
ATOM 1526 C CA . LEU A 1 207 ? -4.637 4.358 -22.250 1.00 88.12 207 LEU A CA 1
ATOM 1527 C C . LEU A 1 207 ? -3.171 4.746 -22.061 1.00 88.12 207 LEU A C 1
ATOM 1529 O O . LEU A 1 207 ? -2.324 4.346 -22.867 1.00 88.12 207 LEU A O 1
ATOM 1533 N N . PRO A 1 208 ? -2.838 5.423 -20.952 1.00 91.19 208 PRO A N 1
ATOM 1534 C CA . PRO A 1 208 ? -1.457 5.709 -20.626 1.00 91.19 208 PRO A CA 1
ATOM 1535 C C . PRO A 1 208 ? -0.647 4.418 -20.479 1.00 91.19 208 PRO A C 1
ATOM 1537 O O . PRO A 1 208 ? -1.129 3.395 -19.976 1.00 91.19 208 PRO A O 1
ATOM 1540 N N . ARG A 1 209 ? 0.610 4.480 -20.919 1.00 92.25 209 ARG A N 1
ATOM 1541 C CA . ARG A 1 209 ? 1.581 3.390 -20.821 1.00 92.25 209 ARG A CA 1
ATOM 1542 C C . ARG A 1 209 ? 2.711 3.792 -19.893 1.00 92.25 209 ARG A C 1
ATOM 1544 O O . ARG A 1 209 ? 3.322 4.848 -20.056 1.00 92.25 209 ARG A O 1
ATOM 1551 N N . LEU A 1 210 ? 2.996 2.914 -18.947 1.00 94.38 210 LEU A N 1
ATOM 1552 C CA . LEU A 1 210 ? 4.095 3.029 -18.009 1.00 94.38 210 LEU A CA 1
ATOM 1553 C C . LEU A 1 210 ? 5.007 1.826 -18.215 1.00 94.38 210 LEU A C 1
ATOM 1555 O O . LEU A 1 210 ? 4.556 0.684 -18.121 1.00 94.38 210 LEU A O 1
ATOM 1559 N N . SER A 1 211 ? 6.285 2.061 -18.488 1.00 94.12 211 SER A N 1
ATOM 1560 C CA . SER A 1 211 ? 7.250 0.966 -18.518 1.00 94.12 211 SER A CA 1
ATOM 1561 C C . SER A 1 211 ? 8.539 1.303 -17.803 1.00 94.12 211 SER A C 1
ATOM 1563 O O . SER A 1 211 ? 9.008 2.440 -17.855 1.00 94.12 211 SER A O 1
ATOM 1565 N N . ILE A 1 212 ? 9.094 0.301 -17.134 1.00 94.12 212 ILE A N 1
ATOM 1566 C CA . ILE A 1 212 ? 10.394 0.379 -16.478 1.00 94.12 212 ILE A CA 1
ATOM 1567 C C . ILE A 1 212 ? 11.334 -0.583 -17.179 1.00 94.12 212 ILE A C 1
ATOM 1569 O O . ILE A 1 212 ? 10.967 -1.735 -17.395 1.00 94.12 212 ILE A O 1
ATOM 1573 N N . ALA A 1 213 ? 12.528 -0.114 -17.524 1.00 93.62 213 ALA A N 1
ATOM 1574 C CA . ALA A 1 213 ? 13.551 -0.923 -18.168 1.00 93.62 213 ALA A CA 1
ATOM 1575 C C . ALA A 1 213 ? 14.959 -0.371 -17.892 1.00 93.62 213 ALA A C 1
ATOM 1577 O O . ALA A 1 213 ? 15.140 0.630 -17.190 1.00 93.62 213 ALA A O 1
ATOM 1578 N N . ASP A 1 214 ? 15.961 -1.019 -18.488 1.00 91.81 214 ASP A N 1
ATOM 1579 C CA . ASP A 1 214 ? 17.360 -0.586 -18.478 1.00 91.81 214 ASP A CA 1
ATOM 1580 C C . ASP A 1 214 ? 17.946 -0.437 -17.069 1.00 91.81 214 ASP A C 1
ATOM 1582 O O . ASP A 1 214 ? 18.689 0.508 -16.785 1.00 91.81 214 ASP A O 1
ATOM 1586 N N . TYR A 1 215 ? 17.634 -1.377 -16.174 1.00 91.81 215 TYR A N 1
ATOM 1587 C CA . TYR A 1 215 ? 18.285 -1.421 -14.873 1.00 91.81 215 TYR A CA 1
ATOM 1588 C C . TYR A 1 215 ? 19.769 -1.789 -15.020 1.00 91.81 215 TYR A C 1
ATOM 1590 O O . TYR A 1 215 ? 20.131 -2.862 -15.502 1.00 91.81 215 TYR A O 1
ATOM 1598 N N . ARG A 1 216 ? 20.654 -0.888 -14.595 1.00 90.94 216 ARG A N 1
ATOM 1599 C CA . ARG A 1 216 ? 22.111 -1.054 -14.649 1.00 90.94 216 ARG A CA 1
ATOM 1600 C C . ARG A 1 216 ? 22.687 -0.963 -13.251 1.00 90.94 216 ARG A C 1
ATOM 1602 O O . ARG A 1 216 ? 22.470 0.027 -12.561 1.00 90.94 216 ARG A O 1
ATOM 1609 N N . VAL A 1 217 ? 23.432 -1.985 -12.844 1.00 89.00 217 VAL A N 1
ATOM 1610 C CA . VAL A 1 217 ? 24.097 -2.028 -11.537 1.00 89.00 217 VAL A CA 1
ATOM 1611 C C . VAL A 1 217 ? 25.452 -1.331 -11.647 1.00 89.00 217 VAL A C 1
ATOM 1613 O O . VAL A 1 217 ? 26.289 -1.744 -12.444 1.00 89.00 217 VAL A O 1
ATOM 1616 N N . HIS A 1 218 ? 25.678 -0.305 -10.829 1.00 84.38 218 HIS A N 1
ATOM 1617 C CA . HIS A 1 218 ? 26.936 0.454 -10.785 1.00 84.38 218 HIS A CA 1
ATOM 1618 C C . HIS A 1 218 ? 27.846 0.017 -9.632 1.00 84.38 218 HIS A C 1
ATOM 1620 O O . HIS A 1 218 ? 29.059 0.187 -9.706 1.00 84.38 218 HIS A O 1
ATOM 1626 N N . ALA A 1 219 ? 27.286 -0.571 -8.568 1.00 78.31 219 ALA A N 1
ATOM 1627 C CA . ALA A 1 219 ? 28.046 -1.020 -7.401 1.00 78.31 219 ALA A CA 1
ATOM 1628 C C . ALA A 1 219 ? 27.570 -2.377 -6.863 1.00 78.31 219 ALA A C 1
ATOM 1630 O O . ALA A 1 219 ? 26.389 -2.713 -6.928 1.00 78.31 219 ALA A O 1
ATOM 1631 N N . ALA A 1 220 ? 28.481 -3.119 -6.222 1.00 67.69 220 ALA A N 1
ATOM 1632 C CA . ALA A 1 220 ? 28.210 -4.439 -5.634 1.00 67.69 220 ALA A CA 1
ATOM 1633 C C . ALA A 1 220 ? 27.077 -4.449 -4.583 1.00 67.69 220 ALA A C 1
ATOM 1635 O O . ALA A 1 220 ? 26.503 -5.496 -4.304 1.00 67.69 220 ALA A O 1
ATOM 1636 N N . GLY A 1 221 ? 26.726 -3.286 -4.022 1.00 68.69 221 GLY A N 1
ATOM 1637 C CA . GLY A 1 221 ? 25.597 -3.117 -3.103 1.00 68.69 221 GLY A CA 1
ATOM 1638 C C . GLY A 1 221 ? 24.221 -3.023 -3.774 1.00 68.69 221 GLY A C 1
ATOM 1639 O O . GLY A 1 221 ? 23.251 -2.730 -3.085 1.00 68.69 221 GLY A O 1
ATOM 1640 N N . GLY A 1 222 ? 24.120 -3.209 -5.094 1.00 72.81 222 GLY A N 1
ATOM 1641 C CA . GLY A 1 222 ? 22.869 -3.083 -5.851 1.00 72.81 222 GLY A CA 1
ATOM 1642 C C . GLY A 1 222 ? 22.513 -1.645 -6.233 1.00 72.81 222 GLY A C 1
ATOM 1643 O O . GLY A 1 222 ? 21.499 -1.423 -6.887 1.00 72.81 222 GLY A O 1
ATOM 1644 N N . ALA A 1 223 ? 23.338 -0.657 -5.871 1.00 84.25 223 ALA A N 1
ATOM 1645 C CA . ALA A 1 223 ? 23.158 0.702 -6.367 1.00 84.25 223 ALA A CA 1
ATOM 1646 C C . ALA A 1 223 ? 23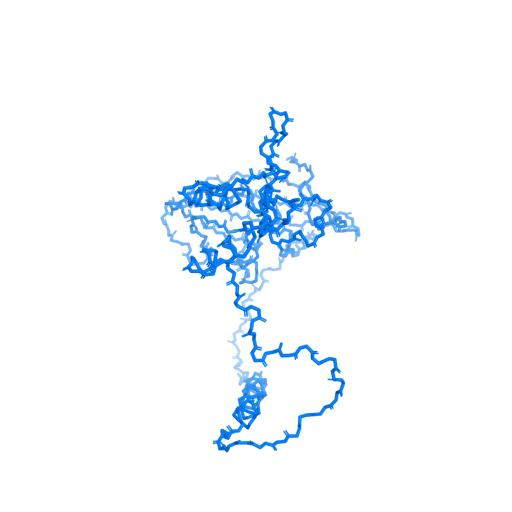.358 0.741 -7.887 1.00 84.25 223 ALA A C 1
ATOM 1648 O O . ALA A 1 223 ? 24.242 0.072 -8.430 1.00 84.25 223 ALA A O 1
ATOM 1649 N N . GLY A 1 224 ? 22.509 1.497 -8.566 1.00 89.88 224 GLY A N 1
ATOM 1650 C CA . GLY A 1 224 ? 22.362 1.437 -10.005 1.00 89.88 224 GLY A CA 1
ATOM 1651 C C . GLY A 1 224 ? 21.551 2.596 -10.560 1.00 89.88 224 GLY A C 1
ATOM 1652 O O . GLY A 1 224 ? 21.193 3.528 -9.845 1.00 89.88 224 GLY A O 1
ATOM 1653 N N . SER A 1 225 ? 21.234 2.511 -11.841 1.00 91.94 225 SER A N 1
ATOM 1654 C CA . SER A 1 225 ? 20.303 3.415 -12.509 1.00 91.94 225 SER A CA 1
ATOM 1655 C C . SER A 1 225 ? 19.212 2.617 -13.201 1.00 91.94 225 SER A C 1
ATOM 1657 O O . SER A 1 225 ? 19.480 1.520 -13.686 1.00 91.94 225 SER A O 1
ATOM 1659 N N . ILE A 1 226 ? 18.010 3.168 -13.286 1.00 94.00 226 ILE A N 1
ATOM 1660 C CA . ILE A 1 226 ? 16.876 2.557 -13.981 1.00 94.00 226 ILE A CA 1
ATOM 1661 C C . ILE A 1 226 ? 16.119 3.614 -14.780 1.00 94.00 226 ILE A C 1
ATOM 1663 O O . ILE A 1 226 ? 16.119 4.786 -14.404 1.00 94.00 226 ILE A O 1
ATOM 1667 N N . THR A 1 227 ? 15.491 3.221 -15.884 1.00 94.44 227 THR A N 1
ATOM 1668 C CA . THR A 1 227 ? 14.735 4.141 -16.739 1.00 94.44 227 THR A CA 1
ATOM 1669 C C . THR A 1 227 ? 13.240 3.892 -16.577 1.00 94.44 227 THR A C 1
ATOM 1671 O O . THR A 1 227 ? 12.766 2.767 -16.733 1.00 94.44 227 THR A O 1
ATOM 1674 N N . LEU A 1 228 ? 12.497 4.953 -16.278 1.00 94.31 228 LEU A N 1
ATOM 1675 C CA . LEU A 1 228 ? 11.043 5.003 -16.323 1.00 94.31 228 LEU A CA 1
ATOM 1676 C C . LEU A 1 228 ? 10.618 5.670 -17.630 1.00 94.31 228 LEU A C 1
ATOM 1678 O O . LEU A 1 228 ? 11.146 6.709 -18.016 1.00 94.31 228 LEU A O 1
ATOM 1682 N N . SER A 1 229 ? 9.629 5.097 -18.295 1.00 93.94 229 SER A N 1
ATOM 1683 C CA . SER A 1 229 ? 9.034 5.651 -19.506 1.00 93.94 229 SER A CA 1
ATOM 1684 C C . SER A 1 229 ? 7.537 5.851 -19.312 1.00 93.94 229 SER A C 1
ATOM 1686 O O . SER A 1 229 ? 6.842 4.969 -18.798 1.00 93.94 229 SER A O 1
ATOM 1688 N N . ARG A 1 230 ? 7.043 7.021 -19.720 1.00 93.69 230 ARG A N 1
ATOM 1689 C CA . ARG A 1 230 ? 5.639 7.424 -19.597 1.00 93.69 230 ARG A CA 1
ATOM 1690 C C . ARG A 1 230 ? 5.112 7.905 -20.936 1.00 93.69 230 ARG A C 1
ATOM 1692 O O . ARG A 1 230 ? 5.561 8.935 -21.427 1.00 93.69 230 ARG A O 1
ATOM 1699 N N . ALA A 1 231 ? 4.139 7.208 -21.504 1.00 91.69 231 ALA A N 1
ATOM 1700 C CA . ALA A 1 231 ? 3.401 7.670 -22.676 1.00 91.69 231 ALA A CA 1
ATOM 1701 C C . ALA A 1 231 ? 1.936 7.909 -22.302 1.00 91.69 231 ALA A C 1
ATOM 1703 O O . ALA A 1 231 ? 1.373 7.194 -21.472 1.00 91.69 231 ALA A O 1
ATOM 1704 N N . ARG A 1 232 ? 1.316 8.936 -22.894 1.00 89.19 232 ARG A N 1
ATOM 1705 C CA . ARG A 1 232 ? -0.102 9.248 -22.637 1.00 89.19 232 ARG A CA 1
ATOM 1706 C C . ARG A 1 232 ? -1.054 8.243 -23.275 1.00 89.19 232 ARG A C 1
ATOM 1708 O O . ARG A 1 232 ? -2.136 8.035 -22.741 1.00 89.19 232 ARG A O 1
ATOM 1715 N N . ASP A 1 233 ? -0.623 7.635 -24.367 1.00 87.31 233 ASP A N 1
ATOM 1716 C CA . ASP A 1 233 ? -1.365 6.670 -25.162 1.00 87.31 233 ASP A CA 1
ATOM 1717 C C . ASP A 1 233 ? -0.371 5.806 -25.959 1.00 87.31 233 ASP A C 1
ATOM 1719 O O . ASP A 1 233 ? 0.838 5.812 -25.695 1.00 87.31 233 ASP A O 1
ATOM 1723 N N . ALA A 1 234 ? -0.889 5.008 -26.890 1.00 82.50 234 ALA A N 1
ATOM 1724 C CA . ALA A 1 234 ? -0.102 4.067 -27.665 1.00 82.50 234 ALA A CA 1
ATOM 1725 C C . ALA A 1 234 ? 0.851 4.709 -28.681 1.00 82.50 234 ALA A C 1
ATOM 1727 O O . ALA A 1 234 ? 1.896 4.115 -28.963 1.00 82.50 234 ALA A O 1
ATOM 1728 N N . ASP A 1 235 ? 0.480 5.878 -29.200 1.00 82.69 235 ASP A N 1
ATOM 1729 C CA . ASP A 1 235 ? 1.120 6.546 -30.333 1.00 82.69 235 ASP A CA 1
ATOM 1730 C C . ASP A 1 235 ? 1.920 7.783 -29.893 1.00 82.69 235 ASP A C 1
ATOM 1732 O O . ASP A 1 235 ? 2.786 8.276 -30.621 1.00 82.69 235 ASP A O 1
ATOM 1736 N N . ALA A 1 236 ? 1.668 8.282 -28.682 1.00 86.31 236 ALA A N 1
ATOM 1737 C CA . ALA A 1 236 ? 2.381 9.398 -28.093 1.00 86.31 236 ALA A CA 1
ATOM 1738 C C . ALA A 1 236 ? 3.853 9.046 -27.811 1.00 86.31 236 ALA A C 1
ATOM 1740 O O . ALA A 1 236 ? 4.159 7.968 -27.289 1.00 86.31 236 ALA A O 1
ATOM 1741 N N . PRO A 1 237 ? 4.786 9.984 -28.065 1.00 89.12 237 PRO A N 1
ATOM 1742 C CA . PRO A 1 237 ? 6.185 9.783 -27.721 1.00 89.12 237 PRO A CA 1
ATOM 1743 C C . PRO A 1 237 ? 6.334 9.624 -26.197 1.00 89.12 237 PRO A C 1
ATOM 1745 O O . PRO A 1 237 ? 5.804 10.449 -25.442 1.00 89.12 237 PRO A O 1
ATOM 1748 N N . PRO A 1 238 ? 7.051 8.591 -25.720 1.00 90.88 238 PRO A N 1
ATOM 1749 C CA . PRO A 1 238 ? 7.253 8.392 -24.296 1.00 90.88 238 PRO A CA 1
ATOM 1750 C C . PRO A 1 238 ? 8.211 9.445 -23.729 1.00 90.88 238 PRO A C 1
ATOM 1752 O O . PRO A 1 238 ? 9.266 9.730 -24.297 1.00 90.88 238 PRO A O 1
ATOM 1755 N N . VAL A 1 239 ? 7.869 9.981 -22.562 1.00 93.81 239 VAL A N 1
ATOM 1756 C CA . VAL A 1 239 ? 8.782 10.749 -21.716 1.00 93.81 239 VAL A CA 1
ATOM 1757 C C . VAL A 1 239 ? 9.663 9.758 -20.967 1.00 93.81 239 VAL A C 1
ATOM 1759 O O . VAL A 1 239 ? 9.153 8.922 -20.221 1.00 93.81 239 VAL A O 1
ATOM 1762 N N . LEU A 1 240 ? 10.972 9.838 -21.198 1.00 93.69 240 LEU A N 1
ATOM 1763 C CA . LEU A 1 240 ? 11.977 8.988 -20.56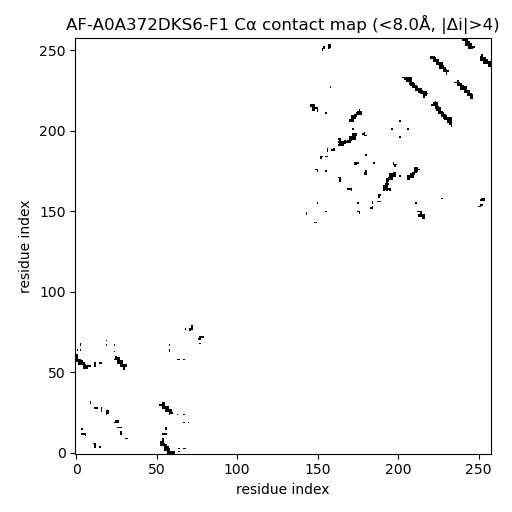8 1.00 93.69 240 LEU A CA 1
ATOM 1764 C C . LEU A 1 240 ? 12.632 9.740 -19.414 1.00 93.69 240 LEU A C 1
ATOM 1766 O O . LEU A 1 240 ? 13.162 10.832 -19.601 1.00 93.69 240 LEU A O 1
ATOM 1770 N N . GLU A 1 241 ? 12.629 9.124 -18.243 1.00 92.81 241 GLU A N 1
ATOM 1771 C CA . GLU A 1 241 ? 13.235 9.643 -17.025 1.00 92.81 241 GLU A CA 1
ATOM 1772 C C . GLU A 1 241 ? 14.163 8.597 -16.436 1.00 92.81 241 GLU A C 1
ATOM 1774 O O . GLU A 1 241 ? 13.800 7.426 -16.305 1.00 92.81 241 GLU A O 1
ATOM 1779 N N . ARG A 1 242 ? 15.378 9.009 -16.083 1.00 93.00 242 ARG A N 1
ATOM 1780 C CA . ARG A 1 242 ? 16.360 8.110 -15.492 1.00 93.00 242 ARG A CA 1
ATOM 1781 C C . ARG A 1 242 ? 16.474 8.396 -14.007 1.00 93.00 242 ARG A C 1
ATOM 1783 O O . ARG A 1 242 ? 16.638 9.534 -13.597 1.00 93.00 242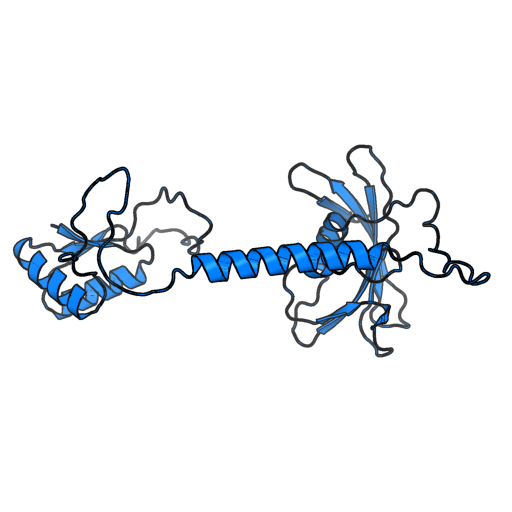 ARG A O 1
ATOM 1790 N N . TYR A 1 243 ? 16.427 7.341 -13.212 1.00 90.75 243 TYR A N 1
ATOM 1791 C CA . TYR A 1 243 ? 16.518 7.419 -11.765 1.00 90.75 243 TYR A CA 1
ATOM 1792 C C . TYR A 1 243 ? 17.783 6.731 -11.276 1.00 90.75 243 TYR A C 1
ATOM 1794 O O . TYR A 1 243 ? 18.087 5.611 -11.698 1.00 90.75 243 TYR A O 1
ATOM 1802 N N . GLU A 1 244 ? 18.489 7.364 -10.343 1.00 91.75 244 GLU A N 1
ATOM 1803 C CA . GLU A 1 244 ? 19.457 6.662 -9.506 1.00 91.75 244 GLU A CA 1
ATOM 1804 C C . GLU A 1 244 ? 18.731 5.890 -8.414 1.00 91.75 244 GLU A C 1
ATOM 1806 O O . GLU A 1 244 ? 17.826 6.396 -7.743 1.00 91.75 244 GLU A O 1
ATOM 1811 N N . VAL A 1 245 ? 19.136 4.641 -8.222 1.00 90.62 245 VAL A N 1
ATOM 1812 C CA . VAL A 1 245 ? 18.514 3.736 -7.264 1.00 90.62 245 VAL A CA 1
ATOM 1813 C C . VAL A 1 245 ? 19.572 3.125 -6.372 1.00 90.62 245 VAL A C 1
ATOM 1815 O O . VAL A 1 245 ? 20.661 2.759 -6.809 1.00 90.62 245 VAL A O 1
ATOM 1818 N N . SER A 1 246 ? 19.253 3.003 -5.091 1.00 88.88 246 SER A N 1
ATOM 1819 C CA . SER A 1 246 ? 20.128 2.379 -4.107 1.00 88.88 246 SER A CA 1
ATOM 1820 C C . SER A 1 246 ? 19.367 1.337 -3.305 1.00 88.88 246 SER A C 1
ATOM 1822 O O . SER A 1 246 ? 18.186 1.500 -2.988 1.00 88.88 246 SER A O 1
ATOM 1824 N N . HIS A 1 247 ? 20.054 0.250 -2.969 1.00 84.62 247 HIS A N 1
ATOM 1825 C CA . HIS A 1 247 ? 19.537 -0.767 -2.071 1.00 84.62 247 HIS A CA 1
ATOM 1826 C C . HIS A 1 247 ? 20.169 -0.572 -0.690 1.00 84.62 247 HIS A C 1
ATOM 1828 O O . HIS A 1 247 ? 21.370 -0.764 -0.503 1.00 84.62 247 HIS A O 1
ATOM 1834 N N . GLY A 1 248 ? 19.365 -0.126 0.276 1.00 78.00 248 GLY A N 1
ATOM 1835 C CA . GLY A 1 248 ? 19.801 0.113 1.651 1.00 78.00 248 GLY A CA 1
ATOM 1836 C C . GLY A 1 248 ? 19.211 -0.891 2.640 1.00 78.00 248 GLY A C 1
ATOM 1837 O O . GLY A 1 248 ? 18.418 -1.759 2.291 1.00 78.00 248 GLY A O 1
ATOM 1838 N N . ALA A 1 249 ? 19.509 -0.710 3.930 1.00 72.19 249 ALA A N 1
ATOM 1839 C CA . ALA A 1 249 ? 19.015 -1.585 5.004 1.00 72.19 249 ALA A CA 1
ATOM 1840 C C . ALA A 1 249 ? 17.476 -1.632 5.151 1.00 72.19 249 ALA A C 1
ATOM 1842 O O . ALA A 1 249 ? 16.951 -2.498 5.843 1.00 72.19 249 ALA A O 1
ATOM 1843 N N . ARG A 1 250 ? 16.743 -0.695 4.530 1.00 72.31 250 ARG A N 1
ATOM 1844 C CA . ARG A 1 250 ? 15.268 -0.651 4.527 1.00 72.31 250 ARG A CA 1
ATOM 1845 C C . ARG A 1 250 ? 14.655 -0.993 3.159 1.00 72.31 250 ARG A C 1
ATOM 1847 O O . ARG A 1 250 ? 13.491 -0.672 2.944 1.00 72.31 250 ARG A O 1
ATOM 1854 N N . GLY A 1 251 ? 15.429 -1.587 2.249 1.00 82.69 251 GLY A N 1
ATOM 1855 C CA . GLY A 1 251 ? 15.016 -1.911 0.881 1.00 82.69 251 GLY A CA 1
ATOM 1856 C C . GLY A 1 251 ? 15.458 -0.879 -0.161 1.00 82.69 251 GLY A C 1
ATOM 1857 O O . GLY A 1 251 ? 16.321 -0.034 0.103 1.00 82.69 251 GLY A O 1
ATOM 1858 N N . TRP A 1 252 ? 14.869 -0.977 -1.354 1.00 85.25 252 TRP A N 1
ATOM 1859 C CA . TRP A 1 252 ? 15.153 -0.112 -2.502 1.00 85.25 252 TRP A CA 1
ATOM 1860 C C . TRP A 1 252 ? 14.647 1.313 -2.302 1.00 85.25 252 TRP A C 1
ATOM 1862 O O . TRP A 1 252 ? 13.568 1.534 -1.747 1.00 85.25 252 TRP A O 1
ATOM 1872 N N . ARG A 1 253 ? 15.429 2.288 -2.766 1.00 83.88 253 ARG A N 1
ATOM 1873 C CA . ARG A 1 253 ? 15.079 3.709 -2.760 1.00 83.88 253 ARG A CA 1
ATOM 1874 C C . ARG A 1 253 ? 15.510 4.374 -4.054 1.00 83.88 253 ARG A C 1
ATOM 1876 O O . ARG A 1 253 ? 16.619 4.131 -4.526 1.00 83.88 253 ARG A O 1
ATOM 1883 N N . VAL A 1 254 ? 14.648 5.249 -4.555 1.00 83.75 254 VAL A N 1
ATOM 1884 C CA . VAL A 1 254 ? 14.974 6.220 -5.600 1.00 83.75 254 VAL A CA 1
ATOM 1885 C C . VAL A 1 254 ? 15.710 7.388 -4.940 1.00 83.75 254 VAL A C 1
ATOM 1887 O O . VAL A 1 254 ? 15.240 7.908 -3.927 1.00 83.75 254 VAL A O 1
ATOM 1890 N N . VAL A 1 255 ? 16.894 7.722 -5.449 1.00 79.69 255 VAL A N 1
ATOM 1891 C CA . VAL A 1 255 ? 17.818 8.702 -4.857 1.00 79.69 255 VAL A CA 1
ATOM 1892 C C . VAL A 1 255 ? 17.671 10.059 -5.535 1.00 79.69 255 VAL A C 1
ATOM 1894 O O . VAL A 1 255 ? 17.437 11.048 -4.846 1.00 79.69 255 VAL A O 1
ATOM 1897 N N . GLU A 1 256 ? 17.754 10.098 -6.865 1.00 76.44 256 GLU A N 1
ATOM 1898 C CA . GLU A 1 256 ? 17.707 11.334 -7.651 1.00 76.44 256 GLU A CA 1
ATOM 1899 C C . GLU A 1 256 ? 17.199 11.060 -9.077 1.00 76.44 256 GLU A C 1
ATOM 1901 O O . GLU A 1 256 ? 17.298 9.932 -9.572 1.00 76.44 256 GLU A O 1
ATOM 1906 N N . LEU A 1 257 ? 16.621 12.086 -9.708 1.00 76.38 257 LEU A N 1
ATOM 1907 C CA . LEU A 1 257 ? 16.266 12.099 -11.127 1.00 76.38 257 LEU A CA 1
ATOM 1908 C C . LEU A 1 257 ? 17.449 12.691 -11.912 1.00 76.38 257 LEU A C 1
ATOM 1910 O O . LEU A 1 257 ? 17.858 13.813 -11.618 1.00 76.38 257 LEU A O 1
ATOM 1914 N N . LEU A 1 258 ? 17.982 11.936 -12.875 1.00 55.88 258 LEU A N 1
ATOM 1915 C CA . LEU A 1 258 ? 19.115 12.309 -13.735 1.00 55.88 258 LEU A CA 1
ATOM 1916 C C . LEU A 1 258 ? 18.672 13.028 -15.013 1.00 55.88 258 LEU A C 1
ATOM 1918 O O . LEU A 1 258 ? 17.670 12.586 -15.622 1.00 55.88 258 LEU A O 1
#

pLDDT: mean 79.3, std 16.77, range [36.44, 95.62]

Organism: NCBI:txid2303539

Nearest PDB structures (foldseek):
  4co3-assembly2_B  TM=4.022E-01  e=7.098E-01  Azospirillum brasilense
  6w3f-assembly2_B  TM=5.501E-01  e=2.765E+00  synthetic construct
  4m5d-assembly1_B  TM=3.979E-01  e=4.823E+00  Saccharomyces cerevisiae S288C
  5wyk-assembly1_CA  TM=2.722E-01  e=8.948E+00  Saccharomyces cerevisiae S288C

Sequence (258 aa):
MRQVFSSPRLENVERVAQLLGEAGIQTRITHGRSYRGGRRSNFSYRDAARTEPEPAVWVIRSEDQPAARRILRDAGLLDSTRGETGYTFRSTQPAAGAPGHKSPFRLKLWLLLAVVVAIALALLSQVGPGPVAPGTPPPTAAALPAGVSPTPDALAVAVLAGELPTRADQALCLSVDGHDPAPALLAALPPTPGRVIPLSQCPTTDLPRLSIADYRVHAAGGAGSITLSRARDADAPPVLERYEVSHGARGWRVVELL

Solvent-accessible surface area (backbone atoms only — not comparable to full-atom values): 15757 Å² total; per-residue (Å²): 101,44,79,78,49,70,36,90,48,58,68,58,37,51,51,49,46,48,59,39,42,77,72,71,42,60,65,45,70,43,73,58,91,55,95,85,61,71,88,74,77,76,93,55,93,86,62,86,76,74,86,68,80,66,20,27,30,24,30,55,53,68,83,52,47,66,58,52,56,46,55,35,37,78,70,70,74,43,81,71,88,83,50,99,67,73,90,68,95,70,84,83,81,89,81,85,90,82,86,85,73,78,58,63,62,61,56,50,50,50,49,51,49,51,50,51,50,49,52,49,50,52,55,54,66,73,64,58,84,69,82,81,70,89,84,71,80,73,81,74,72,77,74,67,57,90,78,42,48,86,74,50,58,66,47,53,39,56,66,44,65,83,73,57,47,86,42,63,90,36,56,38,26,34,29,41,71,89,36,60,61,51,73,68,44,65,70,65,42,73,94,54,64,22,47,80,34,42,47,92,71,44,68,94,55,80,41,29,34,41,38,38,33,71,27,27,70,77,44,99,65,57,26,27,36,34,33,43,34,42,18,67,22,84,83,47,79,60,50,74,45,37,33,35,33,38,50,52,102,89,45,52,41,80,75,47,82,105

Secondary structure (DSSP, 8-state):
-EEEEE-SSHHHHHHHHHHHHHTT--EEEES---TT---PPP--TT-----SPPPEEEESSSTTHHHHHHHHHHTT-S--S--S-------S-PPP-S-----HHHHHHHHHHHHHHHHHHHHHHTT------S--PPP---PPPTTPPPPPHHHHHHHHTTTS--STT-EEEEEETTBPPPHHHHHHSPP-SSEEEEGGG--SSS--EEEEEEEEE-STTS-EEEEEEEESSSSSPPEEEEEEEEEETTEEEEEEE-

Mean predicted aligned error: 20.75 Å

Radius of gyration: 31.07 Å; Cα contacts (8 Å, |Δi|>4): 338; chains: 1; bounding box: 57×60×82 Å